Protein AF-A0A0B1SHR5-F1 (afdb_monomer_lite)

Structure (mmCIF, N/CA/C/O backbone):
data_AF-A0A0B1SHR5-F1
#
_entry.id   AF-A0A0B1SHR5-F1
#
loop_
_atom_site.group_PDB
_atom_site.id
_atom_site.type_symbol
_atom_site.label_atom_id
_atom_site.label_alt_id
_atom_site.label_comp_id
_atom_site.label_asym_id
_atom_site.label_entity_id
_atom_site.label_seq_id
_atom_site.pdbx_PDB_ins_code
_atom_site.Cartn_x
_atom_site.Cartn_y
_atom_site.Cartn_z
_atom_site.occupancy
_atom_site.B_iso_or_equiv
_atom_site.auth_seq_id
_atom_site.auth_comp_id
_atom_site.auth_asym_id
_atom_site.auth_atom_id
_atom_site.pdbx_PDB_model_num
ATOM 1 N N . MET A 1 1 ? -19.598 -4.538 25.064 1.00 26.92 1 MET A N 1
ATOM 2 C CA . MET A 1 1 ? -18.668 -5.476 25.726 1.00 26.92 1 MET A CA 1
ATOM 3 C C . MET A 1 1 ? -18.796 -6.800 24.988 1.00 26.92 1 MET A C 1
ATOM 5 O O . MET A 1 1 ? -19.799 -7.472 25.167 1.00 26.92 1 MET A O 1
ATOM 9 N N . TYR A 1 2 ? -17.883 -7.109 24.068 1.00 24.12 2 TYR A N 1
ATOM 10 C CA . TYR A 1 2 ? -17.964 -8.325 23.254 1.00 24.12 2 TYR A CA 1
ATOM 11 C C . TYR A 1 2 ? -16.646 -9.095 23.374 1.00 24.12 2 TYR A C 1
ATOM 13 O O . TYR A 1 2 ? -15.582 -8.548 23.104 1.00 24.12 2 TYR A O 1
ATOM 21 N N . LEU A 1 3 ? -16.738 -10.338 23.850 1.00 24.73 3 LEU A N 1
ATOM 22 C CA . LEU A 1 3 ? -15.641 -11.294 24.002 1.00 24.73 3 LEU A CA 1
ATOM 23 C C . LEU A 1 3 ? -15.531 -12.129 22.722 1.00 24.73 3 LEU A C 1
ATOM 25 O O . LEU A 1 3 ? -16.504 -12.768 22.326 1.00 24.73 3 LEU A O 1
ATOM 29 N N . ILE A 1 4 ? -14.349 -12.166 22.110 1.00 29.55 4 ILE A N 1
ATOM 30 C CA . ILE A 1 4 ? -14.014 -13.132 21.058 1.00 29.55 4 ILE A CA 1
ATOM 31 C C . ILE A 1 4 ? -13.235 -14.260 21.732 1.00 29.55 4 ILE A C 1
ATOM 33 O O . ILE A 1 4 ? -12.171 -14.031 22.303 1.00 29.55 4 ILE A O 1
ATOM 37 N N . ASN A 1 5 ? -13.790 -15.471 21.704 1.00 24.48 5 ASN A N 1
ATOM 38 C CA . ASN A 1 5 ? -13.201 -16.660 22.307 1.00 24.48 5 ASN A CA 1
ATOM 39 C C . ASN A 1 5 ? -12.913 -17.681 21.201 1.00 24.48 5 ASN A C 1
ATOM 41 O O . ASN A 1 5 ? -13.834 -18.119 20.515 1.00 24.48 5 ASN A O 1
ATOM 45 N N . THR A 1 6 ? -11.655 -18.083 21.041 1.00 29.61 6 THR A N 1
ATOM 46 C CA . THR A 1 6 ? -11.286 -19.247 20.226 1.00 29.61 6 THR A CA 1
ATOM 47 C C . THR A 1 6 ? -10.305 -20.100 21.013 1.00 29.61 6 THR A C 1
ATOM 49 O O . THR A 1 6 ? -9.130 -19.760 21.151 1.00 29.61 6 THR A O 1
ATOM 52 N N . ALA A 1 7 ? -10.813 -21.208 21.547 1.00 27.20 7 ALA A N 1
ATOM 53 C CA . ALA A 1 7 ? -10.032 -22.250 22.190 1.00 27.20 7 ALA A CA 1
ATOM 54 C C . ALA A 1 7 ? -9.585 -23.292 21.155 1.00 27.20 7 ALA A C 1
ATOM 56 O O . ALA A 1 7 ? -10.386 -23.730 20.334 1.00 27.20 7 ALA A O 1
ATOM 57 N N . SER A 1 8 ? -8.342 -23.762 21.265 1.00 29.98 8 SER A N 1
ATOM 58 C CA . SER A 1 8 ? -7.996 -25.136 20.896 1.00 29.98 8 SER A CA 1
ATOM 59 C C . SER A 1 8 ? -6.846 -25.634 21.767 1.00 29.98 8 SER A C 1
ATOM 61 O O . SER A 1 8 ? -5.782 -25.024 21.837 1.00 29.98 8 SER A O 1
ATOM 63 N N . GLN A 1 9 ? -7.100 -26.742 22.461 1.00 27.31 9 GLN A N 1
ATOM 64 C CA . GLN A 1 9 ? -6.145 -27.504 23.260 1.00 27.31 9 GLN A CA 1
ATOM 65 C C . GLN A 1 9 ? -5.335 -28.445 22.358 1.00 27.31 9 GLN A C 1
ATOM 67 O O . GLN A 1 9 ? -5.894 -28.996 21.412 1.00 27.31 9 GLN A O 1
ATOM 72 N N . ASN A 1 10 ? -4.071 -28.719 22.704 1.00 30.41 10 ASN A N 1
ATOM 73 C CA . ASN A 1 10 ? -3.570 -30.095 22.807 1.00 30.41 10 ASN A CA 1
ATOM 74 C C . ASN A 1 10 ? -2.210 -30.188 23.517 1.00 30.41 10 ASN A C 1
ATOM 76 O O . ASN A 1 10 ? -1.459 -29.225 23.619 1.00 30.41 10 ASN A O 1
ATOM 80 N N . LYS A 1 11 ? -1.999 -31.369 24.100 1.00 30.78 11 LYS A N 1
ATOM 81 C CA . LYS A 1 11 ? -1.211 -31.685 25.296 1.00 30.78 11 LYS A CA 1
ATOM 82 C C . LYS A 1 11 ? 0.296 -31.841 25.065 1.00 30.78 11 LYS A C 1
ATOM 84 O O . LYS A 1 11 ? 0.748 -32.246 24.001 1.00 30.78 11 LYS A O 1
ATOM 89 N N . ALA A 1 12 ? 1.030 -31.614 26.153 1.00 28.59 12 ALA A N 1
ATOM 90 C CA . ALA A 1 12 ? 2.433 -31.955 26.350 1.00 28.59 12 ALA A CA 1
ATOM 91 C C . ALA A 1 12 ? 2.688 -33.473 26.353 1.00 28.59 12 ALA A C 1
ATOM 93 O O . ALA A 1 12 ? 1.831 -34.249 26.779 1.00 28.59 12 ALA A O 1
ATOM 94 N N . ASN A 1 13 ? 3.916 -33.872 26.003 1.00 28.45 13 ASN A N 1
ATOM 95 C CA . ASN A 1 13 ? 4.540 -35.061 26.576 1.00 28.45 13 ASN A CA 1
ATOM 96 C C . ASN A 1 13 ? 6.056 -34.850 26.738 1.00 28.45 13 ASN A C 1
ATOM 98 O O . ASN A 1 13 ? 6.713 -34.300 25.858 1.00 28.45 13 ASN A O 1
ATOM 102 N N . CYS A 1 14 ? 6.575 -35.259 27.893 1.00 26.20 14 CYS A N 1
ATOM 103 C CA . CYS A 1 14 ? 7.954 -35.107 28.357 1.00 26.20 14 CYS A CA 1
ATOM 104 C C . CYS A 1 14 ? 8.633 -36.488 28.377 1.00 26.20 14 CYS A C 1
ATOM 106 O O . CYS A 1 14 ? 7.959 -37.480 28.651 1.00 26.20 14 CYS A O 1
ATOM 108 N N . GLY A 1 15 ? 9.948 -36.570 28.137 1.00 25.78 15 GLY A N 1
ATOM 109 C CA . GLY A 1 15 ? 10.675 -37.835 28.287 1.00 25.78 15 GLY A CA 1
ATOM 110 C C . GLY A 1 15 ? 12.168 -37.827 27.934 1.00 25.78 15 GLY A C 1
ATOM 111 O O . GLY A 1 15 ? 12.536 -38.172 26.822 1.00 25.78 15 GLY A O 1
ATOM 112 N N . ASN A 1 16 ? 12.977 -37.541 28.959 1.00 27.31 16 ASN A N 1
ATOM 113 C CA . ASN A 1 16 ? 14.290 -38.099 29.331 1.00 27.31 16 ASN A CA 1
ATOM 114 C C . ASN A 1 16 ? 15.628 -37.833 28.591 1.00 27.31 16 ASN A C 1
ATOM 116 O O . ASN A 1 16 ? 15.864 -38.170 27.438 1.00 27.31 16 ASN A O 1
ATOM 120 N N . PHE A 1 17 ? 16.542 -37.354 29.449 1.00 28.20 17 PHE A N 1
ATOM 121 C CA . PHE A 1 17 ? 18.003 -37.262 29.463 1.00 28.20 17 PHE A CA 1
ATOM 122 C C . PHE A 1 17 ? 18.811 -38.457 28.927 1.00 28.20 17 PHE A C 1
ATOM 124 O O . PHE A 1 17 ? 18.567 -39.594 29.325 1.00 28.20 17 PHE A O 1
ATOM 131 N N . GLN A 1 18 ? 19.920 -38.145 28.239 1.00 28.98 18 GLN A N 1
ATOM 132 C CA . GLN A 1 18 ? 21.204 -38.849 28.371 1.00 28.98 18 GLN A CA 1
ATOM 133 C C . GLN A 1 18 ? 22.390 -37.867 28.279 1.00 28.98 18 GLN A C 1
ATOM 135 O O . GLN A 1 18 ? 22.431 -36.975 27.435 1.00 28.98 18 GLN A O 1
ATOM 140 N N . THR A 1 19 ? 23.347 -38.052 29.186 1.00 30.83 19 THR A N 1
ATOM 141 C CA . THR A 1 19 ? 24.562 -37.263 29.434 1.00 30.83 19 THR A CA 1
ATOM 142 C C . THR A 1 19 ? 25.771 -37.985 28.836 1.00 30.83 19 THR A C 1
ATOM 144 O O . THR A 1 19 ? 26.035 -39.094 29.287 1.00 30.83 19 THR A O 1
ATOM 147 N N . VAL A 1 20 ? 26.559 -37.388 27.921 1.00 29.59 20 VAL A N 1
ATOM 148 C CA . VAL A 1 20 ? 27.935 -37.860 27.616 1.00 29.59 20 VAL A CA 1
ATOM 149 C C . VAL A 1 20 ? 28.875 -36.724 27.133 1.00 29.59 20 VAL A C 1
ATOM 151 O O . VAL A 1 20 ? 28.744 -36.219 26.028 1.00 29.59 20 VAL A O 1
ATOM 154 N N . GLN A 1 21 ? 29.858 -36.427 27.996 1.00 33.41 21 GLN A N 1
ATOM 155 C CA . GLN A 1 21 ? 31.251 -35.949 27.823 1.00 33.41 21 GLN A CA 1
ATOM 156 C C . GLN A 1 21 ? 31.651 -34.559 27.25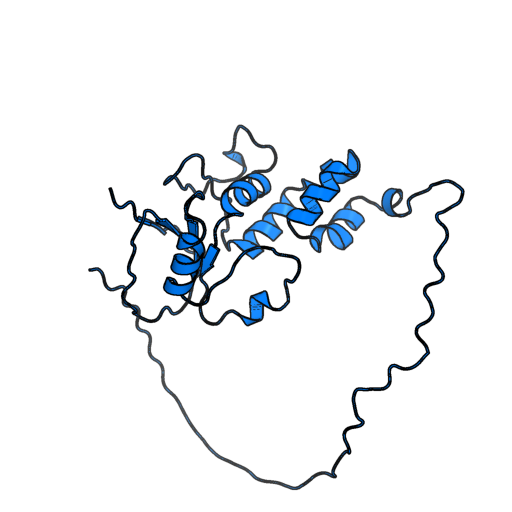0 1.00 33.41 21 GLN A C 1
ATOM 158 O O . GLN A 1 21 ? 31.064 -34.059 26.295 1.00 33.41 21 GLN A O 1
ATOM 163 N N . PRO A 1 22 ? 32.721 -33.936 27.817 1.00 31.20 22 PRO A N 1
ATOM 164 C CA . PRO A 1 22 ? 33.127 -32.566 27.515 1.00 31.20 22 PRO A CA 1
ATOM 165 C C . PRO A 1 22 ? 34.133 -32.508 26.355 1.00 31.20 22 PRO A C 1
ATOM 167 O O . PRO A 1 22 ? 35.252 -33.016 26.452 1.00 31.20 22 PRO A O 1
ATOM 170 N N . CYS A 1 23 ? 33.763 -31.835 25.264 1.00 33.72 23 CYS A N 1
ATOM 171 C CA . CYS A 1 23 ? 34.691 -31.518 24.182 1.00 33.72 23 CYS A CA 1
ATOM 172 C C . CYS A 1 23 ? 35.374 -30.161 24.430 1.00 33.72 23 CYS A C 1
ATOM 174 O O . CYS A 1 23 ? 34.814 -29.243 25.026 1.00 33.72 23 CYS A O 1
ATOM 176 N N . LYS A 1 24 ? 36.637 -30.081 24.019 1.00 35.47 24 LYS A N 1
ATOM 177 C CA . LYS A 1 24 ? 37.650 -29.095 24.408 1.00 35.47 24 LYS A CA 1
ATOM 178 C C . LYS A 1 24 ? 37.227 -27.637 24.156 1.00 35.47 24 LYS A C 1
ATOM 180 O O . LYS A 1 24 ? 36.722 -27.286 23.096 1.00 35.47 24 LYS A O 1
ATOM 185 N N . ARG A 1 25 ? 37.530 -26.790 25.145 1.00 32.78 25 ARG A N 1
ATOM 186 C CA . ARG A 1 25 ? 37.373 -25.326 25.186 1.00 32.78 25 ARG A CA 1
ATOM 187 C C . ARG A 1 25 ? 37.994 -24.653 23.952 1.00 32.78 25 ARG A C 1
ATOM 189 O O . ARG A 1 25 ? 39.205 -24.444 23.912 1.00 32.78 25 ARG A O 1
ATOM 196 N N . PHE A 1 26 ? 37.166 -24.272 22.983 1.00 34.34 26 PHE A N 1
ATOM 197 C CA . PHE A 1 26 ? 37.537 -23.288 21.968 1.00 34.34 26 PHE A CA 1
ATOM 198 C C . PHE A 1 26 ? 37.519 -21.896 22.610 1.00 34.34 26 PHE A C 1
ATOM 200 O O . PHE A 1 26 ? 36.525 -21.489 23.211 1.00 34.34 26 PHE A O 1
ATOM 207 N N . LYS A 1 27 ? 38.649 -21.186 22.540 1.00 40.56 27 LYS A N 1
ATOM 208 C CA . LYS A 1 27 ? 38.724 -19.765 22.895 1.00 40.56 27 LYS A CA 1
ATOM 209 C C . LYS A 1 27 ? 37.928 -18.978 21.843 1.00 40.56 27 LYS A C 1
ATOM 211 O O . LYS A 1 27 ? 38.234 -19.143 20.664 1.00 40.56 27 LYS A O 1
ATOM 216 N N . PRO A 1 28 ? 36.947 -18.144 22.219 1.00 39.44 28 PRO A N 1
ATOM 217 C CA . PRO A 1 28 ? 36.366 -17.200 21.279 1.00 39.44 28 PRO A CA 1
ATOM 218 C C . PRO A 1 28 ? 37.395 -16.094 21.022 1.00 39.44 28 PRO A C 1
ATOM 220 O O . PRO A 1 28 ? 37.778 -15.371 21.943 1.00 39.44 28 PRO A O 1
ATOM 223 N N . GLU A 1 29 ? 37.888 -16.001 19.787 1.00 39.78 29 GLU A N 1
ATOM 224 C CA . GLU A 1 29 ? 38.556 -14.786 19.329 1.00 39.78 29 GLU A CA 1
ATOM 225 C C . GLU A 1 29 ? 37.539 -13.640 19.338 1.00 39.78 29 GLU A C 1
ATOM 227 O O . GLU A 1 29 ? 36.393 -13.786 18.911 1.00 39.78 29 GLU A O 1
ATOM 232 N N . SER A 1 30 ? 37.966 -12.520 19.910 1.00 46.56 30 SER A N 1
ATOM 233 C CA . SER A 1 30 ? 37.196 -11.289 20.051 1.00 46.56 30 SER A CA 1
ATOM 234 C C . SER A 1 30 ? 36.733 -10.775 18.676 1.00 46.56 30 SER A C 1
ATOM 236 O O . SER A 1 30 ? 37.567 -10.651 17.776 1.00 46.56 30 SER A O 1
ATOM 238 N N . PRO A 1 31 ? 35.445 -10.438 18.474 1.00 44.53 31 PRO A N 1
ATOM 239 C CA . PRO A 1 31 ? 34.965 -9.856 17.225 1.00 44.53 31 PRO A CA 1
ATOM 240 C C . PRO A 1 31 ? 35.371 -8.376 17.166 1.00 44.53 31 PRO A C 1
ATOM 242 O O . PRO A 1 31 ? 34.589 -7.492 17.502 1.00 44.53 31 PRO A O 1
ATOM 245 N N . GLY A 1 32 ? 36.626 -8.105 16.804 1.00 48.75 32 GLY A N 1
ATOM 246 C CA . GLY A 1 32 ? 37.171 -6.744 16.851 1.00 48.75 32 GLY A CA 1
ATOM 247 C C . GLY A 1 32 ? 38.307 -6.415 15.886 1.00 48.75 32 GLY A C 1
ATOM 248 O O . GLY A 1 32 ? 38.789 -5.290 15.926 1.00 48.75 32 GLY A O 1
ATOM 249 N N . GLU A 1 33 ? 38.721 -7.322 14.998 1.00 48.59 33 GLU A N 1
ATOM 250 C CA . GLU A 1 33 ? 39.699 -7.000 13.948 1.00 48.59 33 GLU A CA 1
ATOM 251 C C . GLU A 1 33 ? 39.154 -7.381 12.573 1.00 48.59 33 GLU A C 1
ATOM 253 O O . GLU A 1 33 ? 39.255 -8.514 12.100 1.00 48.59 33 GLU A O 1
ATOM 258 N N . ALA A 1 34 ? 38.549 -6.393 11.912 1.00 46.09 34 ALA A N 1
ATOM 259 C CA . ALA A 1 34 ? 38.252 -6.467 10.494 1.00 46.09 34 ALA A CA 1
ATOM 260 C C . ALA A 1 34 ? 39.564 -6.701 9.729 1.00 46.09 34 ALA A C 1
ATOM 262 O O . ALA A 1 34 ? 40.495 -5.894 9.790 1.00 46.09 34 ALA A O 1
ATOM 263 N N . ARG A 1 35 ? 39.641 -7.820 9.000 1.00 43.78 35 ARG A N 1
ATOM 264 C CA . ARG A 1 35 ? 40.740 -8.094 8.071 1.00 43.78 35 ARG A CA 1
ATOM 265 C C . ARG A 1 35 ? 40.847 -6.925 7.091 1.00 43.78 35 ARG A C 1
ATOM 267 O O . ARG A 1 35 ? 39.922 -6.670 6.326 1.00 43.78 35 ARG A O 1
ATOM 274 N N . LYS A 1 36 ? 42.001 -6.256 7.106 1.00 48.50 36 LYS A N 1
ATOM 275 C CA . LYS A 1 36 ? 42.435 -5.136 6.246 1.00 48.50 36 LYS A CA 1
ATOM 276 C C . LYS A 1 36 ? 42.580 -5.492 4.754 1.00 48.50 36 LYS A C 1
ATOM 278 O O . LYS A 1 36 ? 43.413 -4.926 4.062 1.00 48.50 36 LYS A O 1
ATOM 283 N N . ASN A 1 37 ? 41.758 -6.409 4.251 1.00 43.41 37 ASN A N 1
ATOM 284 C CA . ASN A 1 37 ? 41.713 -6.800 2.846 1.00 43.41 37 ASN A CA 1
ATOM 285 C C . ASN A 1 37 ? 40.312 -6.573 2.268 1.00 43.41 37 ASN A C 1
ATOM 287 O O . ASN A 1 37 ? 39.864 -7.343 1.418 1.00 43.41 37 ASN A O 1
ATOM 291 N N . SER A 1 38 ? 39.607 -5.522 2.707 1.00 42.59 38 SER A N 1
ATOM 292 C CA . SER A 1 38 ? 38.582 -4.949 1.842 1.00 42.59 38 SER A CA 1
ATOM 293 C C . SER A 1 38 ? 39.324 -4.502 0.594 1.00 42.59 38 SER A C 1
ATOM 295 O O . SER A 1 38 ? 40.071 -3.524 0.640 1.00 42.59 38 SER A O 1
ATOM 297 N N . ILE A 1 39 ? 39.187 -5.270 -0.485 1.00 47.34 39 ILE A N 1
ATOM 298 C CA . ILE A 1 39 ? 39.437 -4.778 -1.831 1.00 47.34 39 ILE A CA 1
ATOM 299 C C . ILE A 1 39 ? 38.672 -3.464 -1.867 1.00 47.34 39 ILE A C 1
ATOM 301 O O . ILE A 1 39 ? 37.443 -3.467 -1.794 1.00 47.34 39 ILE A O 1
ATOM 305 N N . ALA A 1 40 ? 39.411 -2.356 -1.804 1.00 42.25 40 ALA A N 1
ATOM 306 C CA . ALA A 1 40 ? 38.852 -1.053 -2.051 1.00 42.25 40 ALA A CA 1
ATOM 307 C C . ALA A 1 40 ? 38.142 -1.225 -3.386 1.00 42.25 40 ALA A C 1
ATOM 309 O O . ALA A 1 40 ? 38.778 -1.578 -4.380 1.00 42.25 40 ALA A O 1
ATOM 310 N N . THR A 1 41 ? 36.815 -1.133 -3.381 1.00 47.53 41 THR A N 1
ATOM 311 C CA . THR A 1 41 ? 36.089 -0.880 -4.610 1.00 47.53 41 THR A CA 1
ATOM 312 C C . THR A 1 41 ? 36.660 0.435 -5.085 1.00 47.53 41 THR A C 1
ATOM 314 O O . THR A 1 41 ? 36.299 1.491 -4.564 1.00 47.53 41 THR A O 1
ATOM 317 N N . ASP A 1 42 ? 37.647 0.324 -5.971 1.00 44.84 42 ASP A N 1
ATOM 318 C CA . ASP A 1 42 ? 38.119 1.398 -6.813 1.00 44.84 42 ASP A CA 1
ATOM 319 C C . ASP A 1 42 ? 36.857 2.129 -7.245 1.00 44.84 42 ASP A C 1
ATOM 321 O O . ASP A 1 42 ? 35.893 1.495 -7.697 1.00 44.84 42 ASP A O 1
ATOM 325 N N . HIS A 1 43 ? 36.797 3.426 -6.966 1.00 52.09 43 HIS A N 1
ATOM 326 C CA . HIS A 1 43 ? 35.710 4.248 -7.452 1.00 52.09 43 HIS A CA 1
ATOM 327 C C . HIS A 1 43 ? 35.743 4.108 -8.971 1.00 52.09 43 HIS A C 1
ATOM 329 O O . HIS A 1 43 ? 36.586 4.715 -9.622 1.00 52.09 43 HIS A O 1
ATOM 335 N N . LEU A 1 44 ? 34.895 3.234 -9.521 1.00 64.62 44 LEU A N 1
ATOM 336 C CA . LEU A 1 44 ? 34.744 3.085 -10.957 1.00 64.62 44 LEU A CA 1
ATOM 337 C C . LEU A 1 44 ? 34.310 4.460 -11.442 1.00 64.62 44 LEU A C 1
ATOM 339 O O . LEU A 1 44 ? 33.180 4.878 -11.174 1.00 64.62 44 LEU A O 1
ATOM 343 N N . GLU A 1 45 ? 35.235 5.188 -12.064 1.00 65.19 45 GLU A N 1
ATOM 344 C CA . GLU A 1 45 ? 34.893 6.456 -12.680 1.00 65.19 45 GLU A CA 1
ATOM 345 C C . GLU A 1 45 ? 33.711 6.210 -13.623 1.00 65.19 45 GLU A C 1
ATOM 347 O O . GLU A 1 45 ? 33.658 5.165 -14.292 1.00 65.19 45 GLU A O 1
ATOM 352 N N . PRO A 1 46 ? 32.715 7.113 -13.631 1.00 63.50 46 PRO A N 1
ATOM 353 C CA . PRO A 1 46 ? 31.577 6.956 -14.515 1.00 63.50 46 PRO A CA 1
ATOM 354 C C . PRO A 1 46 ? 32.095 6.793 -15.951 1.00 63.50 46 PRO A C 1
ATOM 356 O O . PRO A 1 46 ? 33.035 7.495 -16.333 1.00 63.50 46 PRO A O 1
ATOM 359 N N . PRO A 1 47 ? 31.522 5.868 -16.743 1.00 68.12 47 PRO A N 1
ATOM 360 C CA . PRO A 1 47 ? 31.969 5.635 -18.107 1.00 68.12 47 PRO A CA 1
ATOM 361 C C . PRO A 1 47 ? 32.090 6.956 -18.885 1.00 68.12 47 PRO A C 1
ATOM 363 O O . PRO A 1 47 ? 31.180 7.786 -18.805 1.00 68.12 47 PRO A O 1
ATOM 366 N N . PRO A 1 48 ? 33.190 7.182 -19.628 1.00 73.31 48 PRO A N 1
ATOM 367 C CA . PRO A 1 48 ? 33.456 8.460 -20.297 1.00 73.31 48 PRO A CA 1
ATOM 368 C C . PRO A 1 48 ? 32.430 8.794 -21.392 1.00 73.31 48 PRO A C 1
ATOM 370 O O . PRO A 1 48 ? 32.340 9.938 -21.828 1.00 73.31 48 PRO A O 1
ATOM 373 N N . ASP A 1 49 ? 31.646 7.806 -21.828 1.00 76.25 49 ASP A N 1
ATOM 374 C CA . ASP A 1 49 ? 30.530 7.941 -22.766 1.00 76.25 49 ASP A CA 1
ATOM 375 C C . ASP A 1 49 ? 29.189 8.274 -22.079 1.00 76.25 49 ASP A C 1
ATOM 377 O O . ASP A 1 49 ? 28.172 8.430 -22.755 1.00 76.25 49 ASP A O 1
ATOM 381 N N . GLY A 1 50 ? 29.165 8.374 -20.745 1.00 71.12 50 GLY A N 1
ATOM 382 C CA . GLY A 1 50 ? 27.950 8.572 -19.958 1.00 71.12 50 GLY A CA 1
ATOM 383 C C . GLY A 1 50 ? 27.004 7.367 -19.975 1.00 71.12 50 GLY A C 1
ATOM 384 O O . GLY A 1 50 ? 25.846 7.499 -19.574 1.00 71.12 50 GLY A O 1
ATOM 385 N N . ALA A 1 51 ? 27.455 6.196 -20.444 1.00 74.44 51 ALA A N 1
ATOM 386 C CA . ALA A 1 51 ? 26.602 5.023 -20.546 1.00 74.44 51 ALA A CA 1
ATOM 387 C C . ALA A 1 51 ? 26.279 4.455 -19.161 1.00 74.44 51 ALA A C 1
ATOM 389 O O . ALA A 1 51 ? 27.152 4.035 -18.402 1.00 74.44 51 ALA A O 1
ATOM 390 N N . CYS A 1 52 ? 24.989 4.362 -18.851 1.00 78.06 52 CYS A N 1
ATOM 391 C CA . CYS A 1 52 ? 24.531 3.627 -17.687 1.00 78.06 52 CYS A CA 1
ATOM 392 C C . CYS A 1 52 ? 24.437 2.136 -18.033 1.00 78.06 52 CYS A C 1
ATOM 394 O O . CYS A 1 52 ? 23.665 1.727 -18.901 1.00 78.06 52 CYS A O 1
ATOM 396 N N . TYR A 1 53 ? 25.188 1.286 -17.329 1.00 81.69 53 TYR A N 1
ATOM 397 C CA . TYR A 1 53 ? 25.127 -0.164 -17.545 1.00 81.69 53 TYR A CA 1
ATOM 398 C C . TYR A 1 53 ? 23.728 -0.747 -17.299 1.00 81.69 53 TYR A C 1
ATOM 400 O O . TYR A 1 53 ? 23.355 -1.728 -17.939 1.00 81.69 53 TYR A O 1
ATOM 408 N N . VAL A 1 54 ? 22.924 -0.115 -16.437 1.00 83.44 54 VAL A N 1
ATOM 409 C CA . VAL A 1 54 ? 21.530 -0.513 -16.178 1.00 83.44 54 VAL A CA 1
ATOM 410 C C . VAL A 1 54 ? 20.647 -0.308 -17.414 1.00 83.44 54 VAL A C 1
ATOM 412 O O . VAL A 1 54 ? 19.733 -1.099 -17.657 1.00 83.44 54 VAL A O 1
ATOM 415 N N . ASP A 1 55 ? 20.953 0.684 -18.255 1.00 83.62 55 ASP A N 1
ATOM 416 C CA . ASP A 1 55 ? 20.199 0.935 -19.486 1.00 83.62 55 ASP A CA 1
ATOM 417 C C . ASP A 1 55 ? 20.388 -0.170 -20.530 1.00 83.62 55 ASP A C 1
ATOM 419 O O . ASP A 1 55 ? 19.508 -0.391 -21.358 1.00 83.62 55 ASP A O 1
ATOM 423 N N . ARG A 1 56 ? 21.497 -0.914 -20.446 1.00 86.00 56 ARG A N 1
ATOM 424 C CA . ARG A 1 56 ? 21.790 -2.057 -21.322 1.00 86.00 56 ARG A CA 1
ATOM 425 C C . ARG A 1 56 ? 21.168 -3.370 -20.850 1.00 86.00 56 ARG A C 1
ATOM 427 O O . ARG A 1 56 ? 21.115 -4.322 -21.625 1.00 86.00 56 ARG A O 1
ATOM 434 N N . LEU A 1 57 ? 20.737 -3.453 -19.591 1.00 87.69 57 LEU A N 1
ATOM 435 C CA . LEU A 1 57 ? 20.118 -4.667 -19.061 1.00 87.69 57 LEU A CA 1
ATOM 436 C C . LEU A 1 57 ? 18.726 -4.870 -19.674 1.00 87.69 57 LEU A C 1
ATOM 438 O O . LEU A 1 57 ? 18.026 -3.883 -19.874 1.00 87.69 57 LEU A O 1
ATOM 442 N N . PRO A 1 58 ? 18.270 -6.110 -19.905 1.00 91.62 58 PRO A N 1
ATOM 443 C CA . PRO A 1 58 ? 16.869 -6.390 -20.221 1.00 91.62 58 PRO A CA 1
ATOM 444 C C . PRO A 1 58 ? 15.928 -5.983 -19.078 1.00 91.62 58 PRO A C 1
ATOM 446 O O . PRO A 1 58 ? 16.308 -6.016 -17.903 1.00 91.62 58 PRO A O 1
ATOM 449 N N . ASP A 1 59 ? 14.685 -5.629 -19.408 1.00 91.06 59 ASP A N 1
ATOM 450 C CA . ASP A 1 59 ? 13.681 -5.203 -18.422 1.00 91.06 59 ASP A CA 1
ATOM 451 C C . ASP A 1 59 ? 13.402 -6.279 -17.370 1.00 91.06 59 ASP A C 1
ATOM 453 O O . ASP A 1 59 ? 13.193 -5.960 -16.203 1.00 91.06 59 ASP A O 1
ATOM 457 N N . GLU A 1 60 ? 13.445 -7.554 -17.754 1.00 90.50 60 GLU A N 1
ATOM 458 C CA . GLU A 1 60 ? 13.205 -8.687 -16.862 1.00 90.50 60 GLU A CA 1
ATOM 459 C C . GLU A 1 60 ? 14.258 -8.769 -15.758 1.00 90.50 60 GLU A C 1
ATOM 461 O O . GLU A 1 60 ? 13.940 -9.151 -14.631 1.00 90.50 60 GLU A O 1
ATOM 466 N N . ILE A 1 61 ? 15.504 -8.400 -16.070 1.00 90.44 61 ILE A N 1
ATOM 467 C CA . ILE A 1 61 ? 16.607 -8.386 -15.106 1.00 90.44 61 ILE A CA 1
ATOM 468 C C . ILE A 1 61 ? 16.437 -7.213 -14.147 1.00 90.44 61 ILE A C 1
ATOM 470 O O . ILE A 1 61 ? 16.524 -7.397 -12.933 1.00 90.44 61 ILE A O 1
ATOM 474 N N . VAL A 1 62 ? 16.126 -6.025 -14.673 1.00 88.81 62 VAL A N 1
ATOM 475 C CA . VAL A 1 62 ? 15.846 -4.846 -13.841 1.00 88.81 62 VAL A CA 1
ATOM 476 C C . VAL A 1 62 ? 14.667 -5.125 -12.906 1.00 88.81 62 VAL A C 1
ATOM 478 O O . VAL A 1 62 ? 14.747 -4.845 -11.713 1.00 88.81 62 VAL A O 1
ATOM 481 N N . LEU A 1 63 ? 13.608 -5.758 -13.410 1.00 88.06 63 LEU A N 1
ATOM 482 C CA . LEU A 1 63 ? 12.436 -6.120 -12.622 1.00 88.06 63 LEU A CA 1
ATOM 483 C C . LEU A 1 63 ? 12.754 -7.155 -11.529 1.00 88.06 63 LEU A C 1
ATOM 485 O O . LEU A 1 63 ? 12.448 -6.918 -10.364 1.00 88.06 63 LEU A O 1
ATOM 489 N N . LYS A 1 64 ? 13.348 -8.301 -11.894 1.00 86.62 64 LYS A N 1
ATOM 490 C CA . LYS A 1 64 ? 13.502 -9.469 -10.999 1.00 86.62 64 LYS A CA 1
ATOM 491 C C . LYS A 1 64 ? 14.717 -9.435 -10.079 1.00 86.62 64 LYS A C 1
ATOM 493 O O . LYS A 1 64 ? 14.745 -10.179 -9.106 1.00 86.62 64 LYS A O 1
ATOM 498 N N . VAL A 1 65 ? 15.760 -8.691 -10.434 1.00 83.69 65 VAL A N 1
ATOM 499 C CA . VAL A 1 65 ? 17.003 -8.656 -9.648 1.00 83.69 65 VAL A CA 1
ATOM 500 C C . VAL A 1 65 ? 17.092 -7.360 -8.860 1.00 83.69 65 VAL A C 1
ATOM 502 O O . VAL A 1 65 ? 17.547 -7.368 -7.721 1.00 83.69 65 VAL A O 1
ATOM 505 N N . ILE A 1 66 ? 16.629 -6.251 -9.440 1.00 86.62 66 ILE A N 1
ATOM 506 C CA . ILE A 1 66 ? 16.753 -4.934 -8.815 1.00 86.62 66 ILE A CA 1
ATOM 507 C C . ILE A 1 66 ? 15.437 -4.570 -8.128 1.00 86.62 66 ILE A C 1
ATOM 509 O O . ILE A 1 66 ? 15.384 -4.494 -6.905 1.00 86.62 66 ILE A O 1
ATOM 513 N N . PHE A 1 67 ? 14.358 -4.386 -8.890 1.00 89.75 67 PHE A N 1
ATOM 514 C CA . PHE A 1 67 ? 13.135 -3.761 -8.377 1.00 89.75 67 PHE A CA 1
ATOM 515 C C . PHE A 1 67 ? 12.336 -4.660 -7.431 1.00 89.75 67 PHE A C 1
ATOM 517 O O . PHE A 1 67 ? 11.712 -4.149 -6.508 1.00 89.75 67 PHE A O 1
ATOM 524 N N . SER A 1 68 ? 12.392 -5.983 -7.584 1.00 86.62 68 SER A N 1
ATOM 525 C CA . SER A 1 68 ? 11.753 -6.920 -6.649 1.00 86.62 68 SER A CA 1
ATOM 526 C C . SER A 1 68 ? 12.351 -6.908 -5.239 1.00 86.62 68 SER A C 1
ATOM 528 O O . SER A 1 68 ? 11.729 -7.443 -4.328 1.00 86.62 68 SER A O 1
ATOM 530 N N . ASN A 1 69 ? 13.540 -6.323 -5.060 1.00 85.94 69 ASN A N 1
ATOM 531 C CA . ASN A 1 69 ? 14.188 -6.151 -3.758 1.00 85.94 69 ASN A CA 1
ATOM 532 C C . ASN A 1 69 ? 13.979 -4.744 -3.174 1.00 85.94 69 ASN A C 1
ATOM 534 O O . ASN A 1 69 ? 14.478 -4.451 -2.090 1.00 85.94 69 ASN A O 1
ATOM 538 N N . LEU A 1 70 ? 13.270 -3.868 -3.892 1.00 86.94 70 LEU A N 1
ATOM 539 C CA . LEU A 1 70 ? 12.977 -2.507 -3.462 1.00 86.94 70 LEU A CA 1
ATOM 540 C C . LEU A 1 70 ? 11.603 -2.432 -2.794 1.00 86.94 70 LEU A C 1
ATOM 542 O O . LEU A 1 70 ? 10.656 -3.110 -3.197 1.00 86.94 70 LEU A O 1
ATOM 546 N N . TYR A 1 71 ? 11.487 -1.554 -1.801 1.00 88.44 71 TYR A N 1
ATOM 547 C CA . TYR A 1 71 ? 10.217 -1.255 -1.145 1.00 88.44 71 TYR A CA 1
ATOM 548 C C . TYR A 1 71 ? 9.474 -0.103 -1.831 1.00 88.44 71 TYR A C 1
ATOM 550 O O . TYR A 1 71 ? 9.961 0.529 -2.772 1.00 88.44 71 TYR A O 1
ATOM 558 N N . GLU A 1 72 ? 8.258 0.173 -1.368 1.00 87.62 72 GLU A N 1
ATOM 559 C CA . GLU A 1 72 ? 7.316 1.107 -1.979 1.00 87.62 72 GLU A CA 1
ATOM 560 C C . GLU A 1 72 ? 7.893 2.511 -2.208 1.00 87.62 72 GLU A C 1
ATOM 562 O O . GLU A 1 72 ? 7.657 3.110 -3.261 1.00 87.62 72 GLU A O 1
ATOM 567 N N . ALA A 1 73 ? 8.671 3.030 -1.252 1.00 86.56 73 ALA A N 1
ATOM 568 C CA . ALA A 1 73 ? 9.267 4.358 -1.338 1.00 86.56 73 ALA A CA 1
ATOM 569 C C . ALA A 1 73 ? 10.356 4.414 -2.418 1.00 86.56 73 ALA A C 1
ATOM 571 O O . ALA A 1 73 ? 10.424 5.367 -3.195 1.00 86.56 73 ALA A O 1
ATOM 572 N N . ASP A 1 74 ? 11.177 3.371 -2.510 1.00 90.19 74 ASP A N 1
ATOM 573 C CA . ASP A 1 74 ? 12.249 3.261 -3.497 1.00 90.19 74 ASP A CA 1
ATOM 574 C C . ASP A 1 74 ? 11.684 3.104 -4.904 1.00 90.19 74 ASP A C 1
ATOM 576 O O . ASP A 1 74 ? 12.087 3.822 -5.818 1.00 90.19 74 ASP A O 1
ATOM 580 N N . LEU A 1 75 ? 10.671 2.254 -5.071 1.00 90.62 75 LEU A N 1
ATOM 581 C CA . LEU A 1 75 ? 9.987 2.083 -6.351 1.00 90.62 75 LEU A CA 1
ATOM 582 C C . LEU A 1 75 ? 9.272 3.354 -6.810 1.00 90.62 75 LEU A C 1
ATOM 584 O O . LEU A 1 75 ? 9.282 3.675 -8.004 1.00 90.62 75 LEU A O 1
ATOM 588 N N . ALA A 1 76 ? 8.681 4.105 -5.876 1.00 88.19 76 ALA A N 1
ATOM 589 C CA . ALA A 1 76 ? 8.107 5.411 -6.172 1.00 88.19 76 ALA A CA 1
ATOM 590 C C . ALA A 1 76 ? 9.179 6.399 -6.660 1.00 88.19 76 ALA A C 1
ATOM 592 O O . ALA A 1 76 ? 8.937 7.112 -7.633 1.00 88.19 76 ALA A O 1
ATOM 593 N N . ARG A 1 77 ? 10.377 6.396 -6.057 1.00 91.06 77 ARG A N 1
ATOM 594 C CA . ARG A 1 77 ? 11.514 7.207 -6.522 1.00 91.06 77 ARG A CA 1
ATOM 595 C C . ARG A 1 77 ? 12.011 6.766 -7.899 1.00 91.06 77 ARG A C 1
ATOM 597 O O . ARG A 1 77 ? 12.217 7.619 -8.759 1.00 91.06 77 ARG A O 1
ATOM 604 N N . CYS A 1 78 ? 12.121 5.460 -8.154 1.00 91.50 78 CYS A N 1
ATOM 605 C CA . CYS A 1 78 ? 12.502 4.927 -9.466 1.00 91.50 78 CYS A CA 1
ATOM 606 C C . CYS A 1 78 ? 11.566 5.410 -10.580 1.00 91.50 78 CYS A C 1
ATOM 608 O O . CYS A 1 78 ? 12.025 5.692 -11.684 1.00 91.50 78 CYS A O 1
ATOM 610 N N . ALA A 1 79 ? 10.268 5.569 -10.296 1.00 90.31 79 ALA A N 1
ATOM 611 C CA . ALA A 1 79 ? 9.309 6.059 -11.283 1.00 90.31 79 ALA A CA 1
ATOM 612 C C . ALA A 1 79 ? 9.627 7.472 -11.815 1.00 90.31 79 ALA A C 1
ATOM 614 O O . ALA A 1 79 ? 9.185 7.810 -12.909 1.00 90.31 79 ALA A O 1
ATOM 615 N N . GLY A 1 80 ? 10.391 8.281 -11.070 1.00 90.06 80 GLY A N 1
ATOM 616 C CA . GLY A 1 80 ? 10.816 9.623 -11.477 1.00 90.06 80 GLY A CA 1
ATOM 617 C C . GLY A 1 80 ? 12.130 9.680 -12.265 1.00 90.06 80 GLY A C 1
ATOM 618 O O . GLY A 1 80 ? 12.522 10.764 -12.679 1.00 90.06 80 GLY A O 1
ATOM 619 N N . VAL A 1 81 ? 12.822 8.552 -12.466 1.00 90.81 81 VAL A N 1
ATOM 620 C CA . VAL A 1 81 ? 14.168 8.531 -13.075 1.00 90.81 81 VAL A CA 1
ATOM 621 C C . VAL A 1 81 ? 14.114 8.591 -14.603 1.00 90.81 81 VAL A C 1
ATOM 623 O O . VAL A 1 81 ? 14.838 9.360 -15.225 1.00 90.81 81 VAL A O 1
ATOM 626 N N . SER A 1 82 ? 13.275 7.763 -15.230 1.00 91.19 82 SER A N 1
ATOM 627 C CA . SER A 1 82 ? 13.119 7.703 -16.688 1.00 91.19 82 SER A CA 1
ATOM 628 C C . SER A 1 82 ? 11.782 7.067 -17.068 1.00 91.19 82 SER A C 1
ATOM 630 O O . SER A 1 82 ? 11.172 6.365 -16.260 1.00 91.19 82 SER A O 1
ATOM 632 N N . GLY A 1 83 ? 11.331 7.235 -18.317 1.00 91.00 83 GLY A N 1
ATOM 633 C CA . GLY A 1 83 ? 10.112 6.569 -18.805 1.00 91.00 83 GLY A CA 1
ATOM 634 C C . GLY A 1 83 ? 10.198 5.036 -18.747 1.00 91.00 83 GLY A C 1
ATOM 635 O O . GLY A 1 83 ? 9.207 4.357 -18.473 1.00 91.00 83 GLY A O 1
ATOM 636 N N . ARG A 1 84 ? 11.405 4.482 -18.926 1.00 93.19 84 ARG A N 1
ATOM 637 C CA . ARG A 1 84 ? 11.666 3.047 -18.774 1.00 93.19 84 ARG A CA 1
ATOM 638 C C . ARG A 1 84 ? 11.491 2.607 -17.323 1.00 93.19 84 ARG A C 1
ATOM 640 O O . ARG A 1 84 ? 10.767 1.649 -17.066 1.00 93.19 84 ARG A O 1
ATOM 647 N N . PHE A 1 85 ? 12.099 3.326 -16.380 1.00 92.94 85 PHE A N 1
ATOM 648 C CA . PHE A 1 85 ? 11.981 3.003 -14.959 1.00 92.94 85 PHE A CA 1
ATOM 649 C C . PHE A 1 85 ? 10.551 3.194 -14.467 1.00 92.94 85 PHE A C 1
ATOM 651 O O . PHE A 1 85 ? 10.078 2.357 -13.710 1.00 92.94 85 PHE A O 1
ATOM 658 N N . TYR A 1 86 ? 9.842 4.217 -14.953 1.00 92.56 86 TYR A N 1
ATOM 659 C CA . TYR A 1 86 ? 8.415 4.390 -14.707 1.00 92.56 86 TYR A CA 1
ATOM 660 C C . TYR A 1 86 ? 7.623 3.151 -15.121 1.00 92.56 86 TYR A C 1
ATOM 662 O O . TYR A 1 86 ? 6.854 2.629 -14.320 1.00 92.56 86 TYR A O 1
ATOM 670 N N . ARG A 1 87 ? 7.809 2.639 -16.342 1.00 93.31 87 ARG A N 1
ATOM 671 C CA . ARG A 1 87 ? 7.070 1.452 -16.793 1.00 93.31 87 ARG A CA 1
ATOM 672 C C . ARG A 1 87 ? 7.379 0.224 -15.934 1.00 93.31 87 ARG A C 1
ATOM 674 O O . ARG A 1 87 ? 6.450 -0.451 -15.506 1.00 93.31 87 ARG A O 1
ATOM 681 N N . ILE A 1 88 ? 8.657 -0.046 -15.665 1.00 92.81 88 ILE A N 1
ATOM 682 C CA . ILE A 1 88 ? 9.083 -1.244 -14.923 1.00 92.81 88 ILE A CA 1
ATOM 683 C C . ILE A 1 88 ? 8.675 -1.151 -13.444 1.00 92.81 88 ILE A C 1
ATOM 685 O O . ILE A 1 88 ? 8.151 -2.114 -12.890 1.00 92.81 88 ILE A O 1
ATOM 689 N N . SER A 1 89 ? 8.846 0.007 -12.799 1.00 93.50 89 SER A N 1
ATOM 690 C CA . SER A 1 89 ? 8.481 0.192 -11.387 1.00 93.50 89 SER A CA 1
ATOM 691 C C . SER A 1 89 ? 6.974 0.218 -11.160 1.00 93.50 89 SER A C 1
ATOM 693 O O . SER A 1 89 ? 6.540 0.066 -10.024 1.00 93.50 89 SER A O 1
ATOM 695 N N . ASN A 1 90 ? 6.163 0.395 -12.208 1.00 93.81 90 ASN A N 1
ATOM 696 C CA . ASN A 1 90 ? 4.704 0.300 -12.156 1.00 93.81 90 ASN A CA 1
ATOM 697 C C . ASN A 1 90 ? 4.166 -1.090 -12.545 1.00 93.81 90 ASN A C 1
ATOM 699 O O . ASN A 1 90 ? 2.952 -1.225 -12.708 1.00 93.81 90 ASN A O 1
ATOM 703 N N . ASP A 1 91 ? 5.012 -2.119 -12.662 1.00 94.88 91 ASP A N 1
ATOM 704 C CA . ASP A 1 91 ? 4.564 -3.480 -12.981 1.00 94.88 91 ASP A CA 1
ATOM 705 C C . ASP A 1 91 ? 3.531 -4.015 -11.967 1.00 94.88 91 ASP A C 1
ATOM 707 O O . ASP A 1 91 ? 3.699 -3.931 -10.749 1.00 94.88 91 ASP A O 1
ATOM 711 N N . ALA A 1 92 ? 2.432 -4.583 -12.466 1.00 93.56 92 ALA A N 1
ATOM 712 C CA . ALA A 1 92 ? 1.327 -5.028 -11.619 1.00 93.56 92 ALA A CA 1
ATOM 713 C C . ALA A 1 92 ? 1.694 -6.221 -10.721 1.00 93.56 92 ALA A C 1
ATOM 715 O O . ALA A 1 92 ? 1.184 -6.318 -9.605 1.00 93.56 92 ALA A O 1
ATOM 716 N N . ASN A 1 93 ? 2.566 -7.126 -11.174 1.00 93.25 93 ASN A N 1
ATOM 717 C CA . ASN A 1 93 ? 2.957 -8.305 -10.397 1.00 93.25 93 ASN A CA 1
ATOM 718 C C . ASN A 1 93 ? 3.961 -7.945 -9.298 1.00 93.25 93 ASN A C 1
ATOM 720 O O . ASN A 1 93 ? 3.889 -8.501 -8.199 1.00 93.25 93 ASN A O 1
ATOM 724 N N . LEU A 1 94 ? 4.848 -6.985 -9.570 1.00 93.81 94 LEU A N 1
ATOM 725 C CA . LEU A 1 94 ? 5.734 -6.397 -8.569 1.00 93.81 94 LEU A CA 1
ATOM 726 C C . LEU A 1 94 ? 4.924 -5.814 -7.405 1.00 93.81 94 LEU A C 1
ATOM 728 O O . LEU A 1 94 ? 5.109 -6.212 -6.254 1.00 93.81 94 LEU A O 1
ATOM 732 N N . TRP A 1 95 ? 3.962 -4.938 -7.711 1.00 94.69 95 TRP A N 1
ATOM 733 C CA . TRP A 1 95 ? 3.108 -4.338 -6.685 1.00 94.69 95 TRP A CA 1
ATOM 734 C C . TRP A 1 95 ? 2.194 -5.354 -6.003 1.00 94.69 95 TRP A C 1
ATOM 736 O O . TRP A 1 95 ? 1.992 -5.241 -4.799 1.00 94.69 95 TRP A O 1
ATOM 746 N N . ARG A 1 96 ? 1.691 -6.374 -6.715 1.00 93.88 96 ARG A N 1
ATOM 747 C CA . ARG A 1 96 ? 0.946 -7.482 -6.093 1.00 93.88 96 ARG A CA 1
ATOM 748 C C . ARG A 1 96 ? 1.780 -8.176 -5.021 1.00 93.88 96 ARG A C 1
ATOM 750 O O . ARG A 1 96 ? 1.292 -8.372 -3.916 1.00 93.88 96 ARG A O 1
ATOM 757 N N . THR A 1 97 ? 3.022 -8.529 -5.345 1.00 91.81 97 THR A N 1
ATOM 758 C CA . THR A 1 97 ? 3.918 -9.250 -4.428 1.00 91.81 97 THR A CA 1
ATOM 759 C C . THR A 1 97 ? 4.226 -8.405 -3.194 1.00 91.81 97 THR A C 1
ATOM 761 O O . THR A 1 97 ? 4.112 -8.884 -2.067 1.00 91.81 97 THR A O 1
ATOM 764 N N . LEU A 1 98 ? 4.539 -7.121 -3.394 1.00 90.75 98 LEU A N 1
ATOM 765 C CA . LEU A 1 98 ? 4.766 -6.182 -2.294 1.00 90.75 98 LEU A CA 1
ATOM 766 C C . LEU A 1 98 ? 3.535 -6.023 -1.407 1.00 90.75 98 LEU A C 1
ATOM 768 O O . LEU A 1 98 ? 3.652 -6.087 -0.184 1.00 90.75 98 LEU A O 1
ATOM 772 N N . TYR A 1 99 ? 2.372 -5.846 -2.030 1.00 92.25 99 TYR A N 1
ATOM 773 C CA . TYR A 1 99 ? 1.095 -5.674 -1.355 1.00 92.25 99 TYR A CA 1
ATOM 774 C C . TYR A 1 99 ? 0.719 -6.903 -0.528 1.00 92.25 99 TYR A C 1
ATOM 776 O O . TYR A 1 99 ? 0.438 -6.779 0.660 1.00 92.25 99 TYR A O 1
ATOM 784 N N . GLN A 1 100 ? 0.782 -8.096 -1.118 1.00 90.56 100 GLN A N 1
ATOM 785 C CA . GLN A 1 100 ? 0.510 -9.355 -0.424 1.00 90.56 100 GLN A CA 1
ATOM 786 C C . GLN A 1 100 ? 1.483 -9.578 0.735 1.00 90.56 100 GLN A C 1
ATOM 788 O O . GLN A 1 100 ? 1.064 -9.978 1.816 1.00 90.56 100 GLN A O 1
ATOM 793 N N . GLY A 1 101 ? 2.764 -9.253 0.548 1.00 86.44 101 GLY A N 1
ATOM 794 C CA . GLY A 1 101 ? 3.757 -9.344 1.615 1.00 86.44 101 GLY A CA 1
ATOM 795 C C . GLY A 1 101 ? 3.600 -8.297 2.724 1.00 86.44 101 GLY A C 1
ATOM 796 O O . GLY A 1 101 ? 4.251 -8.426 3.753 1.00 86.44 101 GLY A O 1
ATOM 797 N N . ALA A 1 102 ? 2.819 -7.232 2.525 1.00 87.38 102 ALA A N 1
ATOM 798 C CA . ALA A 1 102 ? 2.559 -6.213 3.547 1.00 87.38 102 ALA A CA 1
ATOM 799 C C . ALA A 1 102 ? 1.216 -6.445 4.253 1.00 87.38 102 ALA A C 1
ATOM 801 O O . ALA A 1 102 ? 1.151 -6.462 5.477 1.00 87.38 102 ALA A O 1
ATOM 802 N N . PHE A 1 103 ? 0.151 -6.655 3.481 1.00 88.50 103 PHE A N 1
ATOM 803 C CA . PHE A 1 103 ? -1.226 -6.670 3.978 1.00 88.50 103 PHE A CA 1
ATOM 804 C C . PHE A 1 103 ? -1.863 -8.062 4.004 1.00 88.50 103 PHE A C 1
ATOM 806 O O . PHE A 1 103 ? -2.968 -8.210 4.510 1.00 88.50 103 PHE A O 1
ATOM 813 N N . GLU A 1 104 ? -1.201 -9.080 3.448 1.00 88.25 104 GLU A N 1
ATOM 814 C CA . GLU A 1 104 ? -1.666 -10.477 3.421 1.00 88.25 104 GLU A CA 1
ATOM 815 C C . GLU A 1 104 ? -2.999 -10.706 2.679 1.00 88.25 104 GLU A C 1
ATOM 817 O O . GLU A 1 104 ? -3.525 -11.814 2.691 1.00 88.25 104 GLU A O 1
ATOM 822 N N . TYR A 1 105 ? -3.541 -9.710 1.974 1.00 89.38 105 TYR A N 1
ATOM 823 C CA . TYR A 1 105 ? -4.763 -9.868 1.183 1.00 89.38 105 TYR A CA 1
ATOM 824 C C . TYR A 1 105 ? -4.487 -10.473 -0.197 1.00 89.38 105 TYR A C 1
ATOM 826 O O . TYR A 1 105 ? -3.622 -10.009 -0.941 1.00 89.38 105 TYR A O 1
ATOM 834 N N . ALA A 1 106 ? -5.301 -11.451 -0.596 1.00 89.88 106 ALA A N 1
ATOM 835 C CA . ALA A 1 106 ? -5.219 -12.076 -1.918 1.00 89.88 106 ALA A CA 1
ATOM 836 C C . ALA A 1 106 ? -5.756 -11.196 -3.066 1.00 89.88 106 ALA A C 1
ATOM 838 O O . ALA A 1 106 ? -5.469 -11.479 -4.227 1.00 89.88 106 ALA A O 1
ATOM 839 N N . VAL A 1 107 ? -6.513 -10.143 -2.746 1.00 91.38 107 VAL A N 1
ATOM 840 C CA . VAL A 1 107 ? -7.193 -9.221 -3.673 1.00 91.38 107 VAL A CA 1
ATOM 841 C C . VAL A 1 107 ? -6.910 -7.788 -3.201 1.00 91.38 107 VAL A C 1
ATOM 843 O O . VAL A 1 107 ? -6.875 -7.575 -1.988 1.00 91.38 107 VAL A O 1
ATOM 846 N N . PRO A 1 108 ? -6.692 -6.796 -4.091 1.00 92.69 108 PRO A N 1
ATOM 847 C CA . PRO A 1 108 ? -6.427 -5.437 -3.645 1.00 92.69 108 PRO A CA 1
ATOM 848 C C . PRO A 1 108 ? -7.676 -4.846 -2.995 1.00 92.69 108 PRO A C 1
ATOM 850 O O . PRO A 1 108 ? -8.801 -4.973 -3.489 1.00 92.69 108 PRO A O 1
ATOM 853 N N . LEU A 1 109 ? -7.459 -4.181 -1.872 1.00 92.31 109 LEU A N 1
ATOM 854 C CA . LEU A 1 109 ? -8.506 -3.539 -1.106 1.00 92.31 109 LEU A CA 1
ATOM 855 C C . LEU A 1 109 ? -8.726 -2.107 -1.608 1.00 92.31 109 LEU A C 1
ATOM 857 O O . LEU A 1 109 ? -7.796 -1.306 -1.699 1.00 92.31 109 LEU A O 1
ATOM 861 N N . TYR A 1 110 ? -9.965 -1.796 -1.954 1.00 91.06 110 TYR A N 1
ATOM 862 C CA . TYR A 1 110 ? -10.408 -0.489 -2.403 1.00 91.06 110 TYR A CA 1
ATOM 863 C C . TYR A 1 110 ? -10.965 0.306 -1.223 1.00 91.06 110 TYR A C 1
ATOM 865 O O . TYR A 1 110 ? -11.920 -0.126 -0.574 1.00 91.06 110 TYR A O 1
ATOM 873 N N . HIS A 1 111 ? -10.374 1.469 -0.971 1.00 89.88 111 HIS A N 1
ATOM 874 C CA . HIS A 1 111 ? -10.728 2.387 0.102 1.00 89.88 111 HIS A CA 1
ATOM 875 C C . HIS A 1 111 ? -10.985 3.796 -0.469 1.00 89.88 111 HIS A C 1
ATOM 877 O O . HIS A 1 111 ? -10.092 4.644 -0.492 1.00 89.88 111 HIS A O 1
ATOM 883 N N . PRO A 1 112 ? -12.191 4.052 -1.014 1.00 85.00 112 PRO A N 1
ATOM 884 C CA . PRO A 1 112 ? -12.499 5.322 -1.674 1.00 85.00 112 PRO A CA 1
ATOM 885 C C . PRO A 1 112 ? -12.763 6.475 -0.700 1.00 85.00 112 PRO A C 1
ATOM 887 O O . PRO A 1 112 ? -12.598 7.633 -1.073 1.00 85.00 112 PRO A O 1
ATOM 890 N N . THR A 1 113 ? -13.236 6.172 0.511 1.00 85.38 113 THR A N 1
ATOM 891 C CA . THR A 1 113 ? -13.594 7.147 1.550 1.00 85.38 113 THR A CA 1
ATOM 892 C C . THR A 1 113 ? -13.464 6.505 2.927 1.00 85.38 113 THR A C 1
ATOM 894 O O . THR A 1 113 ? -13.632 5.287 3.035 1.00 85.38 113 THR A O 1
ATOM 897 N N . HIS A 1 114 ? -13.316 7.329 3.969 1.00 84.69 114 HIS A N 1
ATOM 898 C CA . HIS A 1 114 ? -13.353 6.906 5.373 1.00 84.69 114 HIS A CA 1
ATOM 899 C C . HIS A 1 114 ? -14.480 5.894 5.642 1.00 84.69 114 HIS A C 1
ATOM 901 O O . HIS A 1 114 ? -15.615 6.061 5.180 1.00 84.69 114 HIS A O 1
ATOM 907 N N . GLY A 1 115 ? -14.150 4.823 6.358 1.00 84.69 115 GLY A N 1
ATOM 908 C CA . GLY A 1 115 ? -15.057 3.751 6.766 1.00 84.69 115 GLY A CA 1
ATOM 909 C C . GLY A 1 115 ? -15.470 2.781 5.655 1.00 84.69 115 GLY A C 1
ATOM 910 O O . GLY A 1 115 ? -16.184 1.818 5.929 1.00 84.69 115 GLY A O 1
ATOM 911 N N . LYS A 1 116 ? -15.050 2.986 4.398 1.00 87.75 116 LYS A N 1
ATOM 912 C CA . LYS A 1 116 ? -15.424 2.108 3.277 1.00 87.75 116 LYS A CA 1
ATOM 913 C C . LYS A 1 116 ? -14.245 1.276 2.812 1.00 87.75 116 LYS A C 1
ATOM 915 O O . LYS A 1 116 ? -13.270 1.814 2.302 1.00 87.75 116 LYS A O 1
ATOM 920 N N . PHE A 1 117 ? -14.381 -0.040 2.916 1.00 90.00 117 PHE A N 1
ATOM 921 C CA . PHE A 1 117 ? -13.377 -1.004 2.482 1.00 90.00 117 PHE A CA 1
ATOM 922 C C . PHE A 1 117 ? -14.045 -2.089 1.638 1.00 90.00 117 PHE A C 1
ATOM 924 O O . PHE A 1 117 ? -15.041 -2.679 2.052 1.00 90.00 117 PHE A O 1
ATOM 931 N N . GLU A 1 118 ? -13.511 -2.348 0.447 1.00 90.25 118 GLU A N 1
ATOM 932 C CA . GLU A 1 118 ? -14.031 -3.367 -0.466 1.00 90.25 118 GLU A CA 1
ATOM 933 C C . GLU A 1 118 ? -12.874 -4.152 -1.084 1.00 90.25 118 GLU A C 1
ATOM 935 O O . GLU A 1 118 ? -12.036 -3.585 -1.780 1.00 90.25 118 GLU A O 1
ATOM 940 N N . LEU A 1 119 ? -12.834 -5.471 -0.890 1.00 89.38 119 LEU A N 1
ATOM 941 C CA . LEU A 1 119 ? -11.940 -6.323 -1.675 1.00 89.38 119 LEU A CA 1
ATOM 942 C C . LEU A 1 119 ? -12.458 -6.372 -3.109 1.00 89.38 119 LEU A C 1
ATOM 944 O O . LEU A 1 119 ? -13.531 -6.915 -3.377 1.00 89.38 119 LEU A O 1
ATOM 948 N N . ARG A 1 120 ? -11.696 -5.787 -4.031 1.00 90.94 120 ARG A N 1
ATOM 949 C CA . ARG A 1 120 ? -12.124 -5.611 -5.414 1.00 90.94 120 ARG A CA 1
ATOM 950 C C . ARG A 1 120 ? -11.095 -6.188 -6.366 1.00 90.94 120 ARG A C 1
ATOM 952 O O . ARG A 1 120 ? -9.973 -5.698 -6.448 1.00 90.94 120 ARG A O 1
ATOM 959 N N . GLU A 1 121 ? -11.521 -7.174 -7.150 1.00 90.94 121 GLU A N 1
ATOM 960 C CA . GLU A 1 121 ? -10.705 -7.782 -8.205 1.00 90.94 121 GLU A CA 1
ATOM 961 C C . GLU A 1 121 ? -10.062 -6.729 -9.122 1.00 90.94 121 GLU A C 1
ATOM 963 O O . GLU A 1 121 ? -10.766 -5.797 -9.528 1.00 90.94 121 GLU A O 1
ATOM 968 N N . PRO A 1 122 ? -8.781 -6.877 -9.523 1.00 91.81 122 PRO A N 1
ATOM 969 C CA . PRO A 1 122 ? -8.064 -5.863 -10.300 1.00 91.81 122 PRO A CA 1
ATOM 970 C C . PRO A 1 122 ? -8.820 -5.377 -11.546 1.00 91.81 122 PRO A C 1
ATOM 972 O O . PRO A 1 122 ? -8.897 -4.181 -11.799 1.00 91.81 122 PRO A O 1
ATOM 975 N N . HIS A 1 123 ? -9.465 -6.288 -12.278 1.00 90.06 123 HIS A N 1
ATOM 976 C CA . HIS A 1 123 ? -10.219 -5.985 -13.501 1.00 90.06 123 HIS A CA 1
ATOM 977 C C . HIS A 1 123 ? -11.473 -5.117 -13.279 1.00 90.06 123 HIS A C 1
ATOM 979 O O . HIS A 1 123 ? -12.039 -4.600 -14.237 1.00 90.06 123 HIS A O 1
ATOM 985 N N . ARG A 1 124 ? -11.945 -4.971 -12.032 1.00 90.81 124 ARG A N 1
ATOM 986 C CA . ARG A 1 124 ? -13.115 -4.145 -11.683 1.00 90.81 124 ARG A CA 1
ATOM 987 C C . ARG A 1 124 ? -12.752 -2.692 -11.363 1.00 90.81 124 ARG A C 1
ATOM 989 O O . ARG A 1 124 ? -13.649 -1.881 -11.135 1.00 90.81 124 ARG A O 1
ATOM 996 N N . TRP A 1 125 ? -11.467 -2.351 -11.322 1.00 91.19 125 TRP A N 1
ATOM 997 C CA . TRP A 1 125 ? -11.013 -0.978 -11.128 1.00 91.19 125 TRP A CA 1
ATOM 998 C C . TRP A 1 125 ? -11.054 -0.236 -12.466 1.00 91.19 125 TRP A C 1
ATOM 1000 O O . TRP A 1 125 ? -10.413 -0.656 -13.422 1.00 91.19 125 TRP A O 1
ATOM 1010 N N . ARG A 1 126 ? -11.833 0.848 -12.547 1.00 83.50 126 ARG A N 1
ATOM 1011 C CA . ARG A 1 126 ? -12.046 1.586 -13.806 1.00 83.50 126 ARG A CA 1
ATOM 1012 C C . ARG A 1 126 ? -11.055 2.728 -14.032 1.00 83.50 126 ARG A C 1
ATOM 1014 O O . ARG A 1 126 ? -10.705 2.993 -15.174 1.00 83.50 126 ARG A O 1
ATOM 1021 N N . ASP A 1 127 ? -10.553 3.327 -12.953 1.00 84.94 127 ASP A N 1
ATOM 1022 C CA . ASP A 1 127 ? -9.785 4.580 -13.010 1.00 84.94 127 ASP A CA 1
ATOM 1023 C C . ASP A 1 127 ? -8.316 4.412 -12.591 1.00 84.94 127 ASP A C 1
ATOM 1025 O O . ASP A 1 127 ? -7.644 5.380 -12.241 1.00 84.94 127 ASP A O 1
ATOM 1029 N N . THR A 1 128 ? -7.797 3.179 -12.583 1.00 87.19 128 THR A N 1
ATOM 1030 C CA . THR A 1 128 ? -6.391 2.940 -12.246 1.00 87.19 128 THR A CA 1
ATOM 1031 C C . THR A 1 128 ? -5.778 1.838 -13.096 1.00 87.19 128 THR A C 1
ATOM 1033 O O . THR A 1 128 ? -6.370 0.781 -13.302 1.00 87.19 128 THR A O 1
ATOM 1036 N N . LEU A 1 129 ? -4.556 2.083 -13.566 1.00 88.00 129 LEU A N 1
ATOM 1037 C CA . LEU A 1 129 ? -3.793 1.123 -14.367 1.00 88.00 129 LEU A CA 1
ATOM 1038 C C . LEU A 1 129 ? -3.159 0.027 -13.502 1.00 88.00 129 LEU A C 1
ATOM 1040 O O . LEU A 1 129 ? -2.918 -1.078 -13.980 1.00 88.00 129 LEU A O 1
ATOM 1044 N N . ASN A 1 130 ? -2.890 0.325 -12.227 1.00 94.12 130 ASN A N 1
ATOM 1045 C CA . ASN A 1 130 ? -2.307 -0.624 -11.286 1.00 94.12 130 ASN A CA 1
ATOM 1046 C C . ASN A 1 130 ? -3.079 -0.617 -9.951 1.00 94.12 13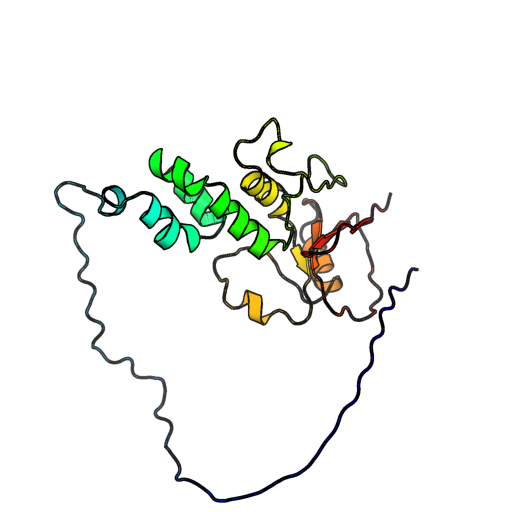0 ASN A C 1
ATOM 1048 O O . ASN A 1 130 ? -2.740 0.144 -9.040 1.00 94.12 130 ASN A O 1
ATOM 1052 N N . PRO A 1 131 ? -4.102 -1.484 -9.821 1.00 95.12 131 PRO A N 1
ATOM 1053 C CA . PRO A 1 131 ? -4.914 -1.609 -8.608 1.00 95.12 131 PRO A CA 1
ATOM 1054 C C . PRO A 1 131 ? -4.116 -1.946 -7.348 1.00 95.12 131 PRO A C 1
ATOM 1056 O O . PRO A 1 131 ? -4.445 -1.469 -6.268 1.00 95.12 131 PRO A O 1
ATOM 1059 N N . TRP A 1 132 ? -3.044 -2.732 -7.477 1.00 95.50 132 TRP A N 1
ATOM 1060 C CA . TRP A 1 132 ? -2.194 -3.116 -6.348 1.00 95.50 132 TRP A CA 1
ATOM 1061 C C . TRP A 1 132 ? -1.423 -1.925 -5.798 1.00 95.50 132 TRP A C 1
ATOM 1063 O O . TRP A 1 132 ? -1.410 -1.703 -4.591 1.00 95.50 132 TRP A O 1
ATOM 1073 N N . LYS A 1 133 ? -0.827 -1.127 -6.689 1.00 94.56 133 LYS A N 1
ATOM 1074 C CA . LYS A 1 133 ? -0.125 0.102 -6.315 1.00 94.56 133 LYS A CA 1
ATOM 1075 C C . LYS A 1 133 ? -1.067 1.110 -5.667 1.00 94.56 133 LYS A C 1
ATOM 1077 O O . LYS A 1 133 ? -0.723 1.712 -4.654 1.00 94.56 133 LYS A O 1
ATOM 1082 N N . GLU A 1 134 ? -2.245 1.293 -6.251 1.00 93.94 134 GLU A N 1
ATOM 1083 C CA . GLU A 1 134 ? -3.229 2.245 -5.743 1.00 93.94 134 GLU A CA 1
ATOM 1084 C C . GLU A 1 134 ? -3.797 1.811 -4.385 1.00 93.94 134 GLU A C 1
ATOM 1086 O O . GLU A 1 134 ? -3.866 2.620 -3.464 1.00 93.94 134 GLU A O 1
ATOM 1091 N N . SER A 1 135 ? -4.106 0.524 -4.215 1.00 94.50 135 SER A N 1
ATOM 1092 C CA . SER A 1 135 ? -4.502 -0.036 -2.921 1.00 94.50 135 SER A CA 1
ATOM 1093 C C . SER A 1 135 ? -3.403 0.130 -1.867 1.00 94.50 135 SER A C 1
ATOM 1095 O O . SER A 1 135 ? -3.668 0.598 -0.761 1.00 94.50 135 SER A O 1
ATOM 1097 N N . PHE A 1 136 ? -2.144 -0.157 -2.221 1.00 93.06 136 PHE A N 1
ATOM 1098 C CA . PHE A 1 136 ? -1.005 0.081 -1.332 1.00 93.06 136 PHE A CA 1
ATOM 1099 C C . PHE A 1 136 ? -0.937 1.555 -0.912 1.00 93.06 136 PHE A C 1
ATOM 1101 O O . PHE A 1 136 ? -0.788 1.859 0.269 1.00 93.06 136 PHE A O 1
ATOM 1108 N N . ARG A 1 137 ? -1.091 2.487 -1.863 1.00 91.69 137 ARG A N 1
ATOM 1109 C CA . ARG A 1 137 ? -1.079 3.934 -1.601 1.00 91.69 137 ARG A CA 1
ATOM 1110 C C . ARG A 1 137 ? -2.163 4.354 -0.609 1.00 91.69 137 ARG A C 1
ATOM 1112 O O . ARG A 1 137 ? -1.880 5.196 0.237 1.00 91.69 137 ARG A O 1
ATOM 1119 N N . GLN A 1 138 ? -3.365 3.791 -0.720 1.00 91.69 138 GLN A N 1
ATOM 1120 C CA . GLN A 1 138 ? -4.484 4.077 0.183 1.00 91.69 138 GLN A CA 1
ATOM 1121 C C . GLN A 1 138 ? -4.228 3.544 1.601 1.00 91.69 138 GLN A C 1
ATOM 1123 O O . GLN A 1 138 ? -4.601 4.195 2.567 1.00 91.69 138 GLN A O 1
ATOM 1128 N N . LEU A 1 139 ? -3.541 2.405 1.736 1.00 91.25 139 LEU A N 1
ATOM 1129 C CA . LEU A 1 139 ? -3.321 1.742 3.028 1.00 91.25 139 LEU A CA 1
ATOM 1130 C C . LEU A 1 139 ? -1.986 2.068 3.707 1.00 91.25 139 LEU A C 1
ATOM 1132 O O . LEU A 1 139 ? -1.809 1.729 4.872 1.00 91.25 139 LEU A O 1
ATOM 1136 N N . ARG A 1 140 ? -1.045 2.731 3.023 1.00 87.81 140 ARG A N 1
ATOM 1137 C CA . ARG A 1 140 ? 0.340 2.944 3.499 1.00 87.81 140 ARG A CA 1
ATOM 1138 C C . ARG A 1 140 ? 0.484 3.672 4.842 1.00 87.81 140 ARG A C 1
ATOM 1140 O O . ARG A 1 140 ? 1.569 3.667 5.409 1.00 87.81 140 ARG A O 1
ATOM 1147 N N . HIS A 1 141 ? -0.555 4.374 5.290 1.00 88.00 141 HIS A N 1
ATOM 1148 C CA . HIS A 1 141 ? -0.564 5.095 6.566 1.00 88.00 141 HIS A CA 1
ATOM 1149 C C . HIS A 1 141 ? -1.137 4.257 7.715 1.00 88.00 141 HIS A C 1
ATOM 1151 O O . HIS A 1 141 ? -1.050 4.672 8.867 1.00 88.00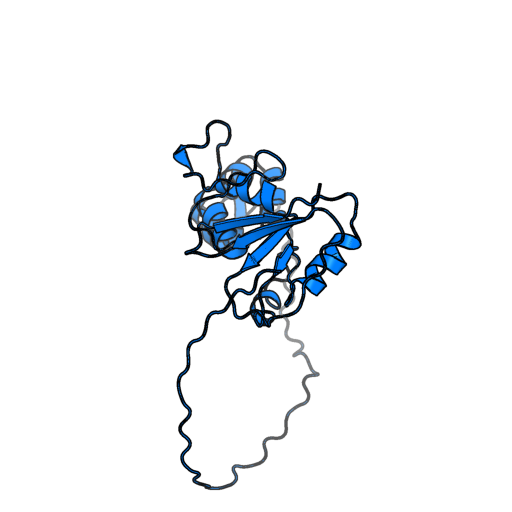 141 HIS A O 1
ATOM 1157 N N . GLY A 1 142 ? -1.706 3.089 7.410 1.00 90.88 142 GLY A N 1
ATOM 1158 C CA . GLY A 1 142 ? -2.192 2.163 8.415 1.00 90.88 142 GLY A CA 1
ATOM 1159 C C . GLY A 1 142 ? -1.051 1.577 9.237 1.00 90.88 142 GLY A C 1
ATOM 1160 O O . GLY A 1 142 ? 0.035 1.299 8.728 1.00 90.88 142 GLY A O 1
ATOM 1161 N N . VAL A 1 143 ? -1.320 1.371 10.521 1.00 92.06 143 VAL A N 1
ATOM 1162 C CA . VAL A 1 143 ? -0.400 0.693 11.434 1.00 92.06 143 VAL A CA 1
ATOM 1163 C C . VAL A 1 143 ? -0.783 -0.768 11.563 1.00 92.06 143 VAL A C 1
ATOM 1165 O O . VAL A 1 143 ? -1.962 -1.116 11.592 1.00 92.06 143 VAL A O 1
ATOM 1168 N N . HIS A 1 144 ? 0.206 -1.641 11.654 1.00 91.88 144 HIS A N 1
ATOM 1169 C CA . HIS A 1 144 ? -0.021 -3.076 11.679 1.00 91.88 144 HIS A CA 1
ATOM 1170 C C . HIS A 1 144 ? 0.066 -3.600 13.107 1.00 91.88 144 HIS A C 1
ATOM 1172 O O . HIS A 1 144 ? 0.997 -3.278 13.843 1.00 91.88 144 HIS A O 1
ATOM 1178 N N . VAL A 1 145 ? -0.874 -4.456 13.498 1.00 90.62 145 VAL A N 1
ATOM 1179 C CA . VAL A 1 145 ? -0.835 -5.138 14.796 1.00 90.62 145 VAL A CA 1
ATOM 1180 C C . VAL A 1 145 ? -0.721 -6.632 14.560 1.00 90.62 145 VAL A C 1
ATOM 1182 O O . VAL A 1 145 ? -1.663 -7.267 14.080 1.00 90.62 145 VAL A O 1
ATOM 1185 N N . ARG A 1 146 ? 0.428 -7.203 14.929 1.00 88.00 146 ARG A N 1
ATOM 1186 C CA . ARG A 1 146 ? 0.730 -8.627 14.753 1.00 88.00 146 ARG A CA 1
ATOM 1187 C C . ARG A 1 146 ? 1.501 -9.167 15.966 1.00 88.00 146 ARG A C 1
ATOM 1189 O O . ARG A 1 146 ? 2.725 -9.022 16.033 1.00 88.00 146 ARG A O 1
ATOM 1196 N N . PRO A 1 147 ? 0.811 -9.817 16.915 1.00 84.06 147 PRO A N 1
ATOM 1197 C CA . PRO A 1 147 ? 1.435 -10.369 18.110 1.00 84.06 147 PRO A CA 1
ATOM 1198 C C . PRO A 1 147 ? 2.542 -11.374 17.773 1.00 84.06 147 PRO A C 1
ATOM 1200 O O . PRO A 1 147 ? 2.390 -12.198 16.868 1.00 84.06 147 PRO A O 1
ATOM 1203 N N . ARG A 1 148 ? 3.635 -11.350 18.549 1.00 78.75 148 ARG A N 1
ATOM 1204 C CA . ARG A 1 148 ? 4.744 -12.331 18.496 1.00 78.75 148 ARG A CA 1
ATOM 1205 C C . ARG A 1 148 ? 5.474 -12.421 17.151 1.00 78.75 148 ARG A C 1
ATOM 1207 O O . ARG A 1 148 ? 6.157 -13.407 16.877 1.00 78.75 148 ARG A O 1
ATOM 1214 N N . CYS A 1 149 ? 5.348 -11.395 16.317 1.00 74.31 149 CYS A N 1
ATOM 1215 C CA . CYS A 1 149 ? 5.947 -11.353 14.986 1.00 74.31 149 CYS A CA 1
ATOM 1216 C C . CYS A 1 149 ? 7.008 -10.256 14.838 1.00 74.31 149 CYS A C 1
ATOM 1218 O O . CYS A 1 149 ? 7.360 -9.918 13.715 1.00 74.31 149 CYS A O 1
ATOM 1220 N N . ALA A 1 150 ? 7.548 -9.733 15.947 1.00 70.56 150 ALA A N 1
ATOM 1221 C CA . ALA A 1 150 ? 8.607 -8.717 15.940 1.00 70.56 150 ALA A CA 1
ATOM 1222 C C . ALA A 1 150 ? 9.799 -9.105 15.041 1.00 70.56 150 ALA A C 1
ATOM 1224 O O . ALA A 1 150 ? 10.245 -8.307 14.221 1.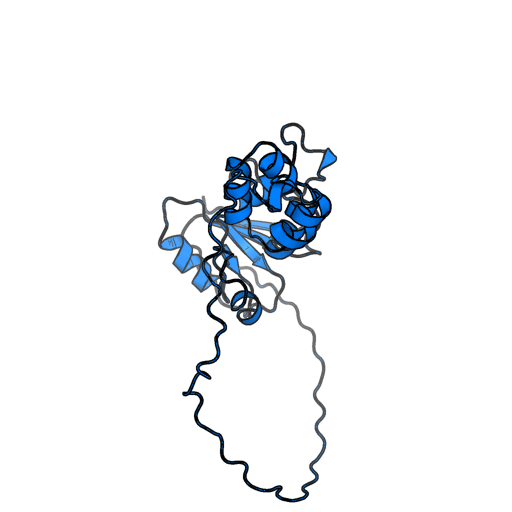00 70.56 150 ALA A O 1
ATOM 1225 N N . HIS A 1 151 ? 10.213 -10.376 15.096 1.00 70.19 151 HIS A N 1
ATOM 1226 C CA . HIS A 1 151 ? 11.290 -10.944 14.277 1.00 70.19 151 HIS A CA 1
ATOM 1227 C C . HIS A 1 151 ? 11.063 -10.832 12.758 1.00 70.19 151 HIS A C 1
ATOM 1229 O O . HIS A 1 151 ? 12.026 -10.819 11.996 1.00 70.19 151 HIS A O 1
ATOM 1235 N N . ILE A 1 152 ? 9.808 -10.750 12.296 1.00 70.31 152 ILE A N 1
ATOM 1236 C CA . ILE A 1 152 ? 9.502 -10.546 10.874 1.00 70.31 152 ILE A CA 1
ATOM 1237 C C . ILE A 1 152 ? 9.935 -9.139 10.455 1.00 70.31 152 ILE A C 1
ATOM 1239 O O . ILE A 1 152 ? 10.361 -8.944 9.325 1.00 70.31 152 ILE A O 1
ATOM 1243 N N . TYR A 1 153 ? 9.891 -8.159 11.355 1.00 65.25 153 TYR A N 1
ATOM 1244 C CA . TYR A 1 153 ? 10.123 -6.749 11.038 1.00 65.25 153 TYR A CA 1
ATOM 1245 C C . TYR A 1 153 ? 11.582 -6.317 11.199 1.00 65.25 153 TYR A C 1
ATOM 1247 O O . TYR A 1 153 ? 12.027 -5.416 10.493 1.00 65.25 153 TYR A O 1
ATOM 1255 N N . GLU A 1 154 ? 12.355 -7.005 12.043 1.00 62.19 154 GLU A N 1
ATOM 1256 C CA . GLU A 1 154 ? 13.772 -6.706 12.315 1.00 62.19 154 GLU A CA 1
ATOM 1257 C C . GLU A 1 154 ? 14.681 -6.784 11.067 1.00 62.19 154 GLU A C 1
ATOM 1259 O O . GLU A 1 154 ? 15.739 -6.159 11.034 1.00 62.19 154 GLU A O 1
ATOM 1264 N N . GLY A 1 155 ? 14.260 -7.493 10.011 1.00 57.69 155 GLY A N 1
ATOM 1265 C CA . GLY A 1 155 ? 14.983 -7.604 8.734 1.00 57.69 155 GLY A CA 1
ATOM 1266 C C . GLY A 1 155 ? 14.523 -6.657 7.615 1.00 57.69 155 GLY A C 1
ATOM 1267 O O . GLY A 1 155 ? 15.134 -6.645 6.547 1.00 57.69 155 GLY A O 1
ATOM 1268 N N . HIS A 1 156 ? 13.465 -5.865 7.820 1.00 62.75 156 HIS A N 1
ATOM 1269 C CA . HIS A 1 156 ? 12.846 -5.032 6.777 1.00 62.75 156 HIS A CA 1
ATOM 1270 C C . HIS A 1 156 ? 13.150 -3.540 6.978 1.00 62.75 156 HIS A C 1
ATOM 1272 O O . HIS A 1 156 ? 12.248 -2.707 6.932 1.00 62.75 156 HIS A O 1
ATOM 1278 N N . SER A 1 157 ? 14.424 -3.182 7.167 1.00 55.16 157 SER A N 1
ATOM 1279 C CA . SER A 1 157 ? 14.879 -1.807 7.460 1.00 55.16 157 SER A CA 1
ATOM 1280 C C . SER A 1 157 ? 14.472 -0.738 6.431 1.00 55.16 157 SER A C 1
ATOM 1282 O O . SER A 1 157 ? 14.561 0.450 6.727 1.00 55.16 157 SER A O 1
ATOM 1284 N N . GLY A 1 158 ? 14.015 -1.138 5.239 1.00 59.19 158 GLY A N 1
ATOM 1285 C CA . GLY A 1 158 ? 13.498 -0.235 4.208 1.00 59.19 158 GLY A CA 1
ATOM 1286 C C . GLY A 1 158 ? 11.968 -0.094 4.142 1.00 59.19 158 GLY A C 1
ATOM 1287 O O . GLY A 1 158 ? 11.498 0.753 3.387 1.00 59.19 158 GLY A O 1
ATOM 1288 N N . ARG A 1 159 ? 11.179 -0.873 4.906 1.00 69.75 159 ARG A N 1
ATOM 1289 C CA . ARG A 1 159 ? 9.724 -0.654 5.034 1.00 69.75 159 ARG A CA 1
ATOM 1290 C C . ARG A 1 159 ? 9.446 0.288 6.193 1.00 69.75 159 ARG A C 1
ATOM 1292 O O . ARG A 1 159 ? 9.603 -0.081 7.353 1.00 69.75 159 ARG A O 1
ATOM 1299 N N . CYS A 1 160 ? 8.942 1.476 5.887 1.00 69.69 160 CYS A N 1
ATOM 1300 C CA . CYS A 1 160 ? 8.550 2.468 6.891 1.00 69.69 160 CYS A CA 1
ATOM 1301 C C . CYS A 1 160 ? 7.092 2.282 7.341 1.00 69.69 160 CYS A C 1
ATOM 1303 O O . CYS A 1 160 ? 6.337 3.250 7.413 1.00 69.69 160 CYS A O 1
ATOM 1305 N N . ILE A 1 161 ? 6.681 1.042 7.607 1.00 82.25 161 ILE A N 1
ATOM 1306 C CA . ILE A 1 161 ? 5.333 0.725 8.087 1.00 82.25 161 ILE A CA 1
ATOM 1307 C C . ILE A 1 161 ? 5.424 0.398 9.585 1.00 82.25 161 ILE A C 1
ATOM 1309 O O . ILE A 1 161 ? 6.155 -0.529 9.948 1.00 82.25 161 ILE A O 1
ATOM 1313 N N . PRO A 1 162 ? 4.723 1.128 10.472 1.00 87.69 162 PRO A N 1
ATOM 1314 C CA . PRO A 1 162 ? 4.742 0.846 11.904 1.00 87.69 162 PRO A CA 1
ATOM 1315 C C . PRO A 1 162 ? 4.080 -0.495 12.231 1.00 87.69 162 PRO A C 1
ATOM 1317 O O . PRO A 1 162 ? 2.970 -0.777 11.774 1.00 87.69 162 PRO A O 1
ATOM 1320 N N . HIS A 1 163 ? 4.746 -1.293 13.065 1.00 89.00 163 HIS A N 1
ATOM 1321 C CA . HIS A 1 163 ? 4.242 -2.576 13.544 1.00 89.00 163 HIS A CA 1
ATOM 1322 C C . HIS A 1 163 ? 4.237 -2.613 15.071 1.00 89.00 163 HIS A C 1
ATOM 1324 O O . HIS A 1 163 ? 5.196 -2.189 15.714 1.00 89.00 163 HIS A O 1
ATOM 1330 N N . PHE A 1 164 ? 3.170 -3.166 15.637 1.00 90.38 164 PHE A N 1
ATOM 1331 C CA . PHE A 1 164 ? 2.953 -3.255 17.075 1.00 90.38 164 PHE A CA 1
ATOM 1332 C C . PHE A 1 164 ? 2.545 -4.670 17.481 1.00 90.38 164 PHE A C 1
ATOM 1334 O O . PHE A 1 164 ? 1.933 -5.413 16.705 1.00 90.38 164 PHE A O 1
ATOM 1341 N N . GLU A 1 165 ? 2.867 -5.052 18.715 1.00 87.81 165 GLU A N 1
ATOM 1342 C CA . GLU A 1 165 ? 2.460 -6.352 19.251 1.00 87.81 165 GLU A CA 1
ATOM 1343 C C . GLU A 1 165 ? 1.015 -6.330 19.745 1.00 87.81 165 GLU A C 1
ATOM 1345 O O . GLU A 1 165 ? 0.316 -7.340 19.644 1.00 87.81 165 GLU A O 1
ATOM 1350 N N . THR A 1 166 ? 0.558 -5.183 20.259 1.00 88.81 166 THR A N 1
ATOM 1351 C CA . THR A 1 166 ? -0.771 -5.032 20.860 1.00 88.81 166 THR A CA 1
ATOM 1352 C C . THR A 1 166 ? -1.558 -3.874 20.251 1.00 88.81 166 THR A C 1
ATOM 1354 O O . THR A 1 166 ? -0.998 -2.887 19.771 1.00 88.81 166 THR A O 1
ATOM 1357 N N . LEU A 1 167 ? -2.891 -3.985 20.301 1.00 89.44 167 LEU A N 1
ATOM 1358 C CA . LEU A 1 167 ? -3.803 -2.912 19.889 1.00 89.44 167 LEU A CA 1
ATOM 1359 C C . LEU A 1 167 ? -3.582 -1.638 20.713 1.00 89.44 167 LEU A C 1
ATOM 1361 O O . LEU A 1 167 ? -3.602 -0.544 20.162 1.00 89.44 167 LEU A O 1
ATOM 1365 N N . THR A 1 168 ? -3.314 -1.776 22.012 1.00 90.25 168 THR A N 1
ATOM 1366 C CA . THR A 1 168 ? -3.063 -0.652 22.922 1.00 90.25 168 THR A CA 1
ATOM 1367 C C . THR A 1 168 ? -1.860 0.186 22.486 1.00 90.25 168 THR A C 1
ATOM 1369 O O . THR A 1 168 ? -1.949 1.409 22.467 1.00 90.25 168 THR A O 1
ATOM 1372 N N . GLN A 1 169 ? -0.756 -0.453 22.084 1.00 91.06 169 GLN A N 1
ATOM 1373 C CA . GLN A 1 169 ? 0.428 0.252 21.576 1.00 91.06 169 GLN A CA 1
ATOM 1374 C C . GLN A 1 169 ? 0.126 1.009 20.276 1.00 91.06 169 GLN A C 1
ATOM 1376 O O . GLN A 1 169 ? 0.511 2.167 20.130 1.00 91.06 169 GLN A O 1
ATOM 1381 N N . ALA A 1 170 ? -0.600 0.374 19.351 1.00 91.75 170 ALA A N 1
ATOM 1382 C CA . ALA A 1 170 ? -0.996 1.003 18.094 1.00 91.75 170 ALA A CA 1
ATOM 1383 C C . ALA A 1 170 ? -1.919 2.211 18.313 1.00 91.75 170 ALA A C 1
ATOM 1385 O O . ALA A 1 170 ? -1.731 3.249 17.685 1.00 91.75 170 ALA A O 1
ATOM 1386 N N . LEU A 1 171 ? -2.883 2.103 19.231 1.00 91.44 171 LEU A N 1
ATOM 1387 C CA . LEU A 1 171 ? -3.777 3.205 19.591 1.00 91.44 171 LEU A CA 1
ATOM 1388 C C . LEU A 1 171 ? -3.007 4.376 20.212 1.00 91.44 171 LEU A C 1
ATOM 1390 O O . LEU A 1 171 ? -3.199 5.507 19.785 1.00 91.44 171 LEU A O 1
ATOM 1394 N N . GLN A 1 172 ? -2.080 4.113 21.139 1.00 91.44 172 GLN A N 1
ATOM 1395 C CA . GLN A 1 172 ? -1.222 5.155 21.723 1.00 91.44 172 GLN A CA 1
ATOM 1396 C C . GLN A 1 172 ? -0.383 5.881 20.664 1.00 91.44 172 GLN A C 1
ATOM 1398 O O . GLN A 1 172 ? -0.230 7.099 20.728 1.00 91.44 172 GLN A O 1
ATOM 1403 N N . PHE A 1 173 ? 0.144 5.143 19.683 1.00 91.88 173 PHE A N 1
ATOM 1404 C CA . PHE A 1 173 ? 0.876 5.728 18.563 1.00 91.88 173 PHE A CA 1
ATOM 1405 C C . PHE A 1 173 ? -0.022 6.629 17.704 1.00 91.88 173 PHE A C 1
ATOM 1407 O O . PHE A 1 173 ? 0.353 7.756 17.395 1.00 91.88 173 PHE A O 1
ATOM 1414 N N . LEU A 1 174 ? -1.222 6.161 17.353 1.00 91.31 174 LEU A N 1
ATOM 1415 C CA . LEU A 1 174 ? -2.179 6.926 16.549 1.00 91.31 174 LEU A CA 1
ATOM 1416 C C . LEU A 1 174 ? -2.735 8.148 17.296 1.00 91.31 174 LEU A C 1
ATOM 1418 O O . LEU A 1 174 ? -3.002 9.178 16.684 1.00 91.31 174 LEU A O 1
ATOM 1422 N N . ASP A 1 175 ? -2.892 8.065 18.615 1.00 89.88 175 ASP A N 1
ATOM 1423 C CA . ASP A 1 175 ? -3.327 9.185 19.453 1.00 89.88 175 ASP A CA 1
ATOM 1424 C C . ASP A 1 175 ? -2.291 10.318 19.517 1.00 89.88 175 ASP A C 1
ATOM 1426 O O . ASP A 1 175 ? -2.669 11.472 19.719 1.00 89.88 175 ASP A O 1
ATOM 1430 N N . ALA A 1 176 ? -1.009 10.023 19.280 1.00 88.75 176 ALA A N 1
ATOM 1431 C CA . ALA A 1 176 ? 0.036 11.038 19.155 1.00 88.75 176 ALA A CA 1
ATOM 1432 C C . ALA A 1 176 ? -0.015 11.808 17.816 1.00 88.75 176 ALA A C 1
ATOM 1434 O O . ALA A 1 176 ? 0.570 12.888 17.718 1.00 88.75 176 ALA A O 1
ATOM 1435 N N . GLU A 1 177 ? -0.727 11.295 16.804 1.00 86.69 177 GLU A N 1
ATOM 1436 C CA . GLU A 1 177 ? -0.913 11.926 15.487 1.00 86.69 177 GLU A CA 1
ATOM 1437 C C . GLU A 1 177 ? -2.408 12.226 15.208 1.00 86.69 177 GLU A C 1
ATOM 1439 O O . GLU A 1 177 ? -3.015 11.608 14.331 1.00 86.69 177 GLU A O 1
ATOM 1444 N N . PRO A 1 178 ? -3.037 13.187 15.916 1.00 78.25 178 PRO A N 1
ATOM 1445 C CA . PRO A 1 178 ? -4.493 13.386 15.884 1.00 78.25 178 PRO A CA 1
ATOM 1446 C C . PRO A 1 178 ? -5.046 13.873 14.535 1.00 78.25 178 PRO A C 1
ATOM 1448 O O . PRO A 1 178 ? -6.221 13.668 14.250 1.00 78.25 178 PRO A O 1
ATOM 1451 N N . GLU A 1 179 ? -4.212 14.499 13.703 1.00 83.31 179 GLU A N 1
ATOM 1452 C CA . GLU A 1 179 ? -4.603 15.057 12.398 1.00 83.31 179 GLU A CA 1
ATOM 1453 C C . GLU A 1 179 ? -4.727 13.996 11.290 1.00 83.31 179 GLU A C 1
ATOM 1455 O O . GLU A 1 179 ? -5.154 14.300 10.174 1.00 83.31 179 GLU A O 1
ATOM 1460 N N . ARG A 1 180 ? -4.305 12.752 11.549 1.00 80.75 180 ARG A N 1
ATOM 1461 C CA . ARG A 1 180 ? -4.310 11.672 10.558 1.00 80.75 180 ARG A CA 1
ATOM 1462 C C . ARG A 1 180 ? -5.456 10.704 10.792 1.00 80.75 180 ARG A C 1
ATOM 1464 O O . ARG A 1 180 ? -5.839 10.408 11.920 1.00 80.75 180 ARG A O 1
ATOM 1471 N N . GLU A 1 181 ? -5.964 10.163 9.691 1.00 84.62 181 GLU A N 1
ATOM 1472 C CA . GLU A 1 181 ? -6.920 9.063 9.725 1.00 84.62 181 GLU A CA 1
ATOM 1473 C C . GLU A 1 181 ? -6.308 7.851 10.439 1.00 84.62 181 GLU A C 1
ATOM 1475 O O . GLU A 1 181 ? -5.235 7.362 10.078 1.00 84.62 181 GLU A O 1
ATOM 1480 N N . LYS A 1 182 ? -7.004 7.373 11.470 1.00 90.94 182 LYS A N 1
ATOM 1481 C CA . LYS A 1 182 ? -6.544 6.281 12.324 1.00 90.94 182 LYS A CA 1
ATOM 1482 C C . LYS A 1 182 ? -6.961 4.948 11.721 1.00 90.94 182 LYS A C 1
ATOM 1484 O O . LYS A 1 182 ? -8.121 4.551 11.829 1.00 90.94 182 LYS A O 1
ATOM 1489 N N . LEU A 1 183 ? -6.010 4.258 11.097 1.00 92.50 183 LEU A N 1
ATOM 1490 C CA . LEU A 1 183 ? -6.216 2.951 10.476 1.00 92.50 183 LEU A CA 1
ATOM 1491 C C . LEU A 1 183 ? -5.309 1.897 11.114 1.00 92.50 183 LEU A C 1
ATOM 1493 O O . LEU A 1 183 ? -4.088 2.038 11.119 1.00 92.50 183 LEU A O 1
ATOM 1497 N N . ILE A 1 184 ? -5.912 0.815 11.598 1.00 92.69 184 ILE A N 1
ATOM 1498 C CA . ILE A 1 184 ? -5.230 -0.351 12.155 1.00 92.69 184 ILE A CA 1
ATOM 1499 C C . ILE A 1 184 ? -5.491 -1.570 11.267 1.00 92.69 184 ILE A C 1
ATOM 1501 O O . ILE A 1 184 ? -6.634 -1.942 11.002 1.00 92.69 184 ILE A O 1
ATOM 1505 N N . LEU A 1 185 ? -4.409 -2.223 10.856 1.00 92.38 185 LEU A N 1
ATOM 1506 C CA . LEU A 1 185 ? -4.381 -3.477 10.114 1.00 92.38 185 LEU A CA 1
ATOM 1507 C C . LEU A 1 185 ? -4.103 -4.609 11.105 1.00 92.38 185 LEU A C 1
ATOM 1509 O O . LEU A 1 185 ? -2.975 -4.814 11.559 1.00 92.38 185 LEU A O 1
ATOM 1513 N N . LEU A 1 186 ? -5.161 -5.312 11.499 1.00 91.00 186 LEU A N 1
ATOM 1514 C CA . LEU A 1 186 ? -5.112 -6.358 12.511 1.00 91.00 186 LEU A CA 1
ATOM 1515 C C . LEU A 1 186 ? -4.829 -7.707 11.854 1.00 91.00 186 LEU A C 1
ATOM 1517 O O . LEU A 1 186 ? -5.701 -8.269 11.194 1.00 91.00 186 LEU A O 1
ATOM 1521 N N . HIS A 1 187 ? -3.621 -8.231 12.031 1.00 88.81 187 HIS A N 1
ATOM 1522 C CA . HIS A 1 187 ? -3.242 -9.498 11.416 1.00 88.81 187 HIS A CA 1
ATOM 1523 C C . HIS A 1 187 ? -3.867 -10.715 12.110 1.00 88.81 187 HIS A C 1
ATOM 1525 O O . HIS A 1 187 ? -4.459 -10.637 13.181 1.00 88.81 187 HIS A O 1
ATOM 1531 N N . SER A 1 188 ? -3.745 -11.894 11.506 1.00 82.31 188 SER A N 1
ATOM 1532 C CA . SER A 1 188 ? -4.093 -13.133 12.211 1.00 82.31 188 SER A CA 1
ATOM 1533 C C . SER A 1 188 ? -3.075 -13.441 13.312 1.00 82.31 188 SER A C 1
ATOM 1535 O O . SER A 1 188 ? -1.866 -13.364 13.094 1.00 82.31 188 SER A O 1
ATOM 1537 N N . GLY A 1 189 ? -3.552 -13.832 14.493 1.00 78.44 189 GLY A N 1
ATOM 1538 C CA . GLY A 1 189 ? -2.691 -14.167 15.623 1.00 78.44 189 GLY A CA 1
ATOM 1539 C C . GLY A 1 189 ? -3.469 -14.444 16.906 1.00 78.44 189 GLY A C 1
ATOM 1540 O O . GLY A 1 189 ? -4.689 -14.297 16.962 1.00 78.44 189 GLY A O 1
ATOM 1541 N N . HIS A 1 190 ? -2.748 -14.847 17.952 1.00 76.31 190 HIS A N 1
ATOM 1542 C CA . HIS A 1 190 ? -3.312 -14.976 19.292 1.00 76.31 190 HIS A CA 1
ATOM 1543 C C . HIS A 1 190 ? -3.202 -13.645 20.028 1.00 76.31 190 HIS A C 1
ATOM 1545 O O . HIS A 1 190 ? -2.131 -13.276 20.510 1.00 76.31 190 HIS A O 1
ATOM 1551 N N . TYR A 1 191 ? -4.331 -12.953 20.118 1.00 81.12 191 TYR A N 1
ATOM 1552 C CA . TYR A 1 191 ? -4.483 -11.738 20.903 1.00 81.12 191 TYR A CA 1
ATOM 1553 C C . TYR A 1 191 ? -4.888 -12.118 22.323 1.00 81.12 191 TYR A C 1
ATOM 1555 O O . TYR A 1 191 ? -5.815 -12.906 22.522 1.00 81.12 191 TYR A O 1
ATOM 1563 N N . LEU A 1 192 ? -4.172 -11.591 23.315 1.00 75.81 192 LEU A N 1
ATOM 1564 C CA . LEU A 1 192 ? -4.579 -11.748 24.705 1.00 75.81 192 LEU A CA 1
ATOM 1565 C C . LEU A 1 192 ? -5.839 -10.905 24.948 1.00 75.81 192 LEU A C 1
ATOM 1567 O O . LEU A 1 192 ? -5.935 -9.801 24.406 1.00 75.81 192 LEU A O 1
ATOM 1571 N N . PRO A 1 193 ? -6.813 -11.409 25.725 1.00 67.38 193 PRO A N 1
ATOM 1572 C CA . PRO A 1 193 ? -8.023 -10.668 26.037 1.00 67.38 193 PRO A CA 1
ATOM 1573 C C . PRO A 1 193 ? -7.683 -9.527 27.001 1.00 67.38 193 PRO A C 1
ATOM 1575 O O . PRO A 1 193 ? -7.760 -9.673 28.217 1.00 67.38 193 PRO A O 1
ATOM 1578 N N . GLU A 1 194 ? -7.291 -8.390 26.441 1.00 70.94 194 GLU A N 1
ATOM 1579 C CA . GLU A 1 194 ? -7.123 -7.132 27.157 1.00 70.94 194 GLU A CA 1
ATOM 1580 C C . GLU A 1 194 ? -8.282 -6.194 26.796 1.00 70.94 194 GLU A C 1
ATOM 1582 O O . GLU A 1 194 ? -8.669 -6.114 25.624 1.00 70.94 194 GLU A O 1
ATOM 1587 N N . PRO A 1 195 ? -8.881 -5.493 27.774 1.00 78.44 195 PRO A N 1
ATOM 1588 C CA . PRO A 1 195 ? -9.879 -4.481 27.472 1.00 78.44 195 PRO A CA 1
ATOM 1589 C C . PRO A 1 195 ? -9.224 -3.362 26.658 1.00 78.44 195 PRO A C 1
ATOM 1591 O O . PRO A 1 195 ? -8.297 -2.703 27.122 1.00 78.44 195 PRO A O 1
ATOM 1594 N N . ILE A 1 196 ? -9.725 -3.140 25.445 1.00 82.50 196 ILE A N 1
ATOM 1595 C CA . ILE A 1 196 ? -9.297 -2.023 24.603 1.00 82.50 196 ILE A CA 1
ATOM 1596 C C . ILE A 1 196 ? -10.136 -0.787 24.925 1.00 82.50 196 ILE A C 1
ATOM 1598 O O . ILE A 1 196 ? -11.367 -0.848 24.962 1.00 82.50 196 ILE A O 1
ATOM 1602 N N . LEU A 1 197 ? -9.465 0.338 25.164 1.00 83.69 197 LEU A N 1
ATOM 1603 C CA . LEU A 1 197 ? -10.104 1.639 25.325 1.00 83.69 197 LEU A CA 1
ATOM 1604 C C . LEU A 1 197 ? -9.931 2.424 24.027 1.00 83.69 197 LEU A C 1
ATOM 1606 O O . LEU A 1 197 ? -8.815 2.784 23.666 1.00 83.69 197 LEU A O 1
ATOM 1610 N N . ILE A 1 198 ? -11.039 2.682 23.340 1.00 86.44 198 ILE A N 1
ATOM 1611 C CA . ILE A 1 198 ? -11.067 3.513 22.137 1.00 86.44 198 ILE A CA 1
ATOM 1612 C C . ILE A 1 198 ? -11.611 4.880 22.552 1.00 86.44 198 ILE A C 1
ATOM 1614 O O . ILE A 1 198 ? -12.777 5.004 22.919 1.00 86.44 198 ILE A O 1
ATOM 1618 N N . SER A 1 199 ? -10.738 5.883 22.552 1.00 84.44 199 SER A N 1
ATOM 1619 C CA . SER A 1 199 ? -11.021 7.262 22.977 1.00 84.44 199 SER A CA 1
ATOM 1620 C C . SER A 1 199 ? -11.406 8.186 21.816 1.00 84.44 199 SER A C 1
ATOM 1622 O O . SER A 1 199 ? -11.883 9.294 22.045 1.00 84.44 199 SER A O 1
ATOM 1624 N N . SER A 1 200 ? -11.180 7.751 20.574 1.00 85.25 200 SER A N 1
ATOM 1625 C CA . SER A 1 200 ? -11.413 8.519 19.350 1.00 85.25 200 SER A CA 1
ATOM 1626 C C . SER A 1 200 ? -11.728 7.587 18.169 1.00 85.25 200 SER A C 1
ATOM 1628 O O . SER A 1 200 ? -11.429 6.393 18.258 1.00 85.25 200 SER A O 1
ATOM 1630 N N . PRO A 1 201 ? -12.333 8.091 17.076 1.00 87.75 201 PRO A N 1
ATOM 1631 C CA . PRO A 1 201 ? -12.673 7.270 15.915 1.00 87.75 201 PRO A CA 1
ATOM 1632 C C . PRO A 1 201 ? -11.451 6.544 15.337 1.00 87.75 201 PRO A C 1
ATOM 1634 O O . PRO A 1 201 ? -10.409 7.157 15.099 1.00 87.75 201 PRO A O 1
ATOM 1637 N N . VAL A 1 202 ? -11.580 5.234 15.112 1.00 90.19 202 VAL A N 1
ATOM 1638 C CA . VAL A 1 202 ? -10.512 4.385 14.570 1.00 90.19 202 VAL A CA 1
ATOM 1639 C C . VAL A 1 202 ? -11.093 3.290 13.6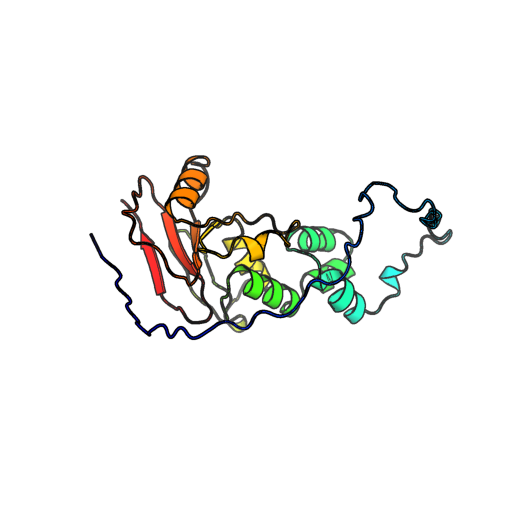85 1.00 90.19 202 VAL A C 1
ATOM 1641 O O . VAL A 1 202 ? -12.069 2.621 14.023 1.00 90.19 202 VAL A O 1
ATOM 1644 N N . GLN A 1 203 ? -10.454 3.064 12.546 1.00 91.81 203 GLN A N 1
ATOM 1645 C CA . GLN A 1 203 ? -10.810 1.996 11.623 1.00 91.81 203 GLN A CA 1
ATOM 1646 C C . GLN A 1 203 ? -9.911 0.794 11.887 1.00 91.81 203 GLN A C 1
ATOM 1648 O O . GLN A 1 203 ? -8.689 0.915 11.844 1.00 91.81 203 GLN A O 1
ATOM 1653 N N . ILE A 1 204 ? -1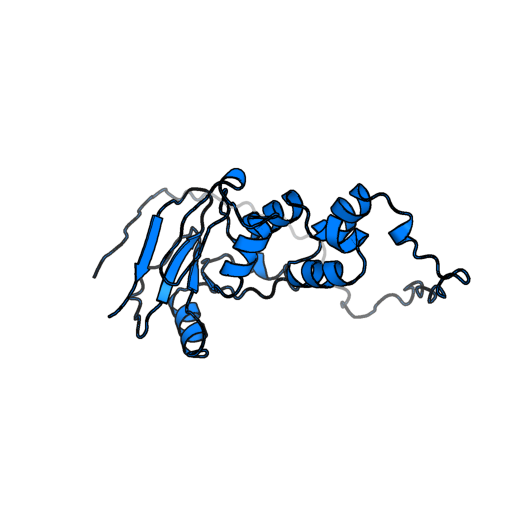0.500 -0.373 12.153 1.00 91.00 204 ILE A N 1
ATOM 1654 C CA . ILE A 1 204 ? -9.753 -1.612 12.392 1.00 91.00 204 ILE A CA 1
ATOM 1655 C C . ILE A 1 204 ? -10.172 -2.638 11.341 1.00 91.00 204 ILE A C 1
ATOM 1657 O O . ILE A 1 204 ? -11.304 -3.116 11.321 1.00 91.00 204 ILE A O 1
ATOM 1661 N N . ILE A 1 205 ? -9.260 -3.003 10.447 1.00 90.19 205 ILE A N 1
ATOM 1662 C CA . ILE A 1 205 ? -9.539 -3.991 9.403 1.00 90.19 205 ILE A CA 1
ATOM 1663 C C . ILE A 1 205 ? -8.685 -5.239 9.606 1.00 90.19 205 ILE A C 1
ATOM 1665 O O . ILE A 1 205 ? -7.511 -5.150 9.960 1.00 90.19 205 ILE A O 1
ATOM 1669 N N . GLY A 1 206 ? -9.288 -6.412 9.415 1.00 87.50 206 GLY A N 1
ATOM 1670 C CA . GLY A 1 206 ? -8.596 -7.689 9.561 1.00 87.50 206 GLY A CA 1
ATOM 1671 C C . GLY A 1 206 ? -7.734 -7.995 8.341 1.00 87.50 206 GLY A C 1
ATOM 1672 O O . GLY A 1 206 ? -8.278 -8.212 7.264 1.00 87.50 206 GLY A O 1
ATOM 1673 N N . ALA A 1 207 ? -6.417 -8.060 8.522 1.00 84.75 207 ALA A N 1
ATOM 1674 C CA . ALA A 1 207 ? -5.433 -8.422 7.511 1.00 84.75 207 ALA A CA 1
ATOM 1675 C C . ALA A 1 207 ? -5.111 -9.923 7.594 1.00 84.75 207 ALA A C 1
ATOM 1677 O O . ALA A 1 207 ? -4.421 -10.398 8.495 1.00 84.75 207 ALA A O 1
ATOM 1678 N N . SER A 1 208 ? -5.652 -10.711 6.670 1.00 76.62 208 SER A N 1
ATOM 1679 C CA . SER A 1 208 ? -5.339 -12.136 6.563 1.00 76.62 208 SER A CA 1
ATOM 1680 C C . SER A 1 208 ? -5.613 -12.632 5.158 1.00 76.62 208 SER A C 1
ATOM 1682 O O . SER A 1 208 ? -6.530 -12.152 4.489 1.00 76.62 208 SER A O 1
ATOM 1684 N N . MET A 1 209 ? -4.907 -13.692 4.765 1.00 67.50 209 MET A N 1
ATOM 1685 C CA . MET A 1 209 ? -5.171 -14.393 3.507 1.00 67.50 209 MET A CA 1
ATOM 1686 C C . MET A 1 209 ? -6.584 -14.991 3.439 1.00 67.50 209 MET A C 1
ATOM 1688 O O . MET A 1 209 ? -7.073 -15.249 2.342 1.00 67.50 209 MET A O 1
ATOM 1692 N N . LEU A 1 210 ? -7.233 -15.230 4.588 1.00 55.03 210 LEU A N 1
ATOM 1693 C CA . LEU A 1 210 ? -8.508 -15.954 4.679 1.00 55.03 210 LEU A CA 1
ATOM 1694 C C . LEU A 1 210 ? -9.682 -15.125 5.224 1.00 55.03 210 LEU A C 1
ATOM 1696 O O . LEU A 1 210 ? -10.800 -15.638 5.271 1.00 55.03 210 LEU A O 1
ATOM 1700 N N . THR A 1 211 ? -9.478 -13.879 5.663 1.00 52.16 211 THR A N 1
ATOM 1701 C CA . THR A 1 211 ? -10.554 -13.099 6.298 1.00 52.16 211 THR A CA 1
ATOM 1702 C C . THR A 1 211 ? -11.211 -12.122 5.331 1.00 52.16 211 THR A C 1
ATOM 1704 O O . THR A 1 211 ? -10.547 -11.297 4.714 1.00 52.16 211 THR A O 1
ATOM 1707 N N . SER A 1 212 ? -12.544 -12.166 5.265 1.00 47.62 212 SER A N 1
ATOM 1708 C CA . SER A 1 212 ? -13.391 -11.177 4.576 1.00 47.62 212 SER A CA 1
ATOM 1709 C C . SER A 1 212 ? -14.182 -10.296 5.557 1.00 47.62 212 SER A C 1
ATOM 1711 O O . SER A 1 212 ? -15.200 -9.721 5.182 1.00 47.62 212 SER A O 1
ATOM 1713 N N . TYR A 1 213 ? -13.761 -10.222 6.825 1.00 48.16 213 TYR A N 1
ATOM 1714 C CA . TYR A 1 213 ? -14.492 -9.521 7.883 1.00 48.16 213 TYR A CA 1
ATOM 1715 C C . TYR A 1 213 ? -13.836 -8.174 8.208 1.00 48.16 213 TYR A C 1
ATOM 1717 O O . TYR A 1 213 ? -12.666 -8.117 8.584 1.00 48.16 213 TYR A O 1
ATOM 1725 N N . PHE A 1 214 ? -14.614 -7.098 8.088 1.00 52.53 214 PHE A N 1
ATOM 1726 C CA . PHE A 1 214 ? -14.230 -5.731 8.445 1.00 52.53 214 PHE A CA 1
ATOM 1727 C C . PHE A 1 214 ? -14.989 -5.311 9.707 1.00 52.53 214 PHE A C 1
ATOM 1729 O O . PHE A 1 214 ? -16.204 -5.498 9.772 1.00 52.53 214 PHE A O 1
ATOM 1736 N N . LEU A 1 215 ? -14.296 -4.751 10.703 1.00 51.31 215 LEU A N 1
ATOM 1737 C CA . LEU A 1 215 ? -14.914 -4.196 11.910 1.00 51.31 215 LEU A CA 1
ATOM 1738 C C . LEU A 1 215 ? -14.581 -2.705 12.004 1.00 51.31 215 LEU A C 1
ATOM 1740 O O . LEU A 1 215 ? -13.579 -2.308 12.587 1.00 51.31 215 LEU A O 1
ATOM 1744 N N . VAL A 1 216 ? -15.431 -1.862 11.426 1.00 51.41 216 VAL A N 1
ATOM 1745 C CA . VAL A 1 216 ? -15.291 -0.408 11.572 1.00 51.41 216 VAL A CA 1
ATOM 1746 C C . VAL A 1 216 ? -15.916 0.007 12.906 1.00 51.41 216 VAL A C 1
ATOM 1748 O O . VAL A 1 216 ? -17.099 -0.246 13.137 1.00 51.41 216 VAL A O 1
ATOM 1751 N N . PHE A 1 217 ? -15.120 0.611 13.794 1.00 52.91 217 PHE A N 1
ATOM 1752 C CA . PHE A 1 217 ? -15.592 1.179 15.057 1.00 52.91 217 PHE A CA 1
ATOM 1753 C C . PHE A 1 217 ? -15.700 2.700 14.916 1.00 52.91 217 PHE A C 1
ATOM 1755 O O . PHE A 1 217 ? -14.782 3.438 15.264 1.00 52.91 217 PHE A O 1
ATOM 1762 N N . ASP A 1 218 ? -16.844 3.167 14.422 1.00 44.91 218 ASP A N 1
ATOM 1763 C CA . ASP A 1 218 ? -17.180 4.589 14.446 1.00 44.91 218 ASP A CA 1
ATOM 1764 C C . ASP A 1 218 ? -17.866 4.911 15.783 1.00 44.91 218 ASP A C 1
ATOM 1766 O O . ASP A 1 218 ? -18.992 4.481 16.044 1.00 44.91 218 ASP A O 1
ATOM 1770 N N . LEU A 1 219 ? -17.176 5.643 16.660 1.00 40.88 219 LEU A N 1
ATOM 1771 C CA . LEU A 1 219 ? -17.818 6.319 17.787 1.00 40.88 219 LEU A CA 1
ATOM 1772 C C . LEU A 1 219 ? -18.332 7.669 17.268 1.00 40.88 219 LEU A C 1
ATOM 1774 O O . LEU A 1 219 ? -17.524 8.536 16.936 1.00 40.88 219 LEU A O 1
ATOM 1778 N N . LEU A 1 220 ? -19.660 7.784 17.137 1.00 37.12 220 LEU A N 1
ATOM 1779 C CA . LEU A 1 220 ? -20.378 9.039 16.868 1.00 37.12 220 LEU A CA 1
ATOM 1780 C C . LEU A 1 220 ? -20.189 10.047 18.006 1.00 37.12 220 LEU A C 1
ATOM 1782 O O . LEU A 1 220 ? -20.258 9.613 19.180 1.00 37.12 220 LEU A O 1
#

Radius of gyration: 24.07 Å; chains: 1; bounding box: 63×54×52 Å

Sequence (220 aa):
MYLINTASQNKANCGNFQTVQPCKRFKPESPGEARKNSIATDHLEPPPDGACYVDRLPDEIVLKVIFSNLYEADLARCAGVSGRFYRISNDANLWRTLYQGAFEYAVPLYHPTHGKFELREPHRWRDTLNPWKESFRQLRHGVHVRPRCAHIYEGHSGRCIPHFETLTQALQFLDAEPEREKLILLHSGHYLPEPILISSPVQIIGASMLTSYFLVFDLL

Organism: Oesophagostomum dentatum (NCBI:txid61180)

Secondary structure (DSSP, 8-state):
---------------------PPP------S----S--------PPPTT---HHHHS-HHHIIIIIGGG--HHHHHHHTTT-HHHHHHHT-HHHHHHHHHHHH--SSPEE--STT--EE--GGG-SS-S-HHHHHHHHHTTPEEE-TT-HHHHTT-TT----EESSHHHHHHHHHT-TTS--EEEEESS----------S-EEEEEE-TT---EEEE---

InterPro domains:
  IPR001810 F-box domain [PF12937] (55-100)
  IPR036047 F-box-like domain superfamily [SSF81383] (43-139)
  IPR051550 SCF Complex Subunits and Alginate Epimerases [PTHR22990] (47-210)

Foldseek 3Di:
DDDDDDDDDDDDDDDDDDDDDDDDDDDDDDPDDDPPPPPPPPPPPQPPVNDDPVVVDDLVCCQPVPLLPAALVVLVVLLPPDPSSVVSSLDQVSLQVNQCVPQVEPAQWDDPDPPDIDRDHPVPDDPDPHSSSVSCVVCLQAAEADAPCVVVCVPCVNRPHHYHPAPQVLQVVVVVVVVDAAEYAYEDDDYDPDDDDDPAFHWYQYRHHPDPDGDGDDDD

pLDDT: mean 74.08, std 22.3, range [24.12, 95.5]